Protein AF-A0A9W9A7L2-F1 (afdb_monomer_lite)

Sequence (374 aa):
MHARDCVYNIYLFRSIIMAKLLCEICYQARSLDNFLFSTCGHGFCTSCTTSLDKSRTCPSCRKPRKKADVHKLYFTLPEQDVIDVHSEAQSLIHSMTNIHTESTLSLTDKVTNGLKEAAKKSKMDADTASKLLEVAKNMEDNLRPIFFRLQLERDEKRALQEKVNLWQPRVIQVEALKAEVARSKQELESVIRANQRTIAKNNQLASQLEADRVEIEKLRKDVIDERRLYKERDELVQQLKRDLEYSRKQAVFLNKKLKVLAQSSSSNRISAGNTADDTLIVKPAVLGPSMKWETLVKAMVKQGFTVEHNHSGPSVRFDPPDPTKRSITFQKPHPDTTINPILLKEFNKKFRKYCGRDLFDSVECREVLSGVHL

Organism: NCBI:txid153920

Radius of gyration: 63.94 Å; chains: 1; bounding box: 119×55×176 Å

Secondary structure (DSSP, 8-state):
------------------PEEEPTTT--EEEGGGEEE-TTS-EEEHHHHHHGGGT-B-TTT--B--GGG-B-----PPPTT---HHHHHHHHHHHHHT--TT--HHHHHHHHHHHHHHHHHS---HHHHHHHHHHHHHIIIIIHHHHHHHHHHHHHHHHHHHHHHHHHHHHHHHHHHHHHHHHHHHHHHHHHHHHHHHHHHHHHHHHHHHHHHHHHHHHHHHHHHHHHHHHHHHHHHHHHHHHHHHHHHHHHHHHHHHHHHHHHH-S-------------------PPPPEEHHHHHHHHHHTT-EEE--TTSSEEEEE-SSTTSPPEEEEPPSSS-EEPHHHHHHHHHHHHHHHSS-TT-SHHHHHHHHT---

InterPro domains:
  IPR001841 Zinc finger, RING-type [PS50089] (23-62)
  IPR001841 Zinc finger, RING-type [SM00184] (23-61)
  IPR013083 Zinc finger, RING/FYVE/PHD-type [G3DSA:3.30.40.10] (14-76)

Structure (mmCIF, N/CA/C/O backbone):
data_AF-A0A9W9A7L2-F1
#
_entry.id   AF-A0A9W9A7L2-F1
#
loop_
_atom_site.group_PDB
_atom_site.id
_atom_site.type_symbol
_atom_site.label_atom_id
_atom_site.label_alt_id
_atom_site.label_comp_id
_atom_site.label_asym_id
_atom_site.label_entity_id
_atom_site.label_seq_id
_atom_site.pdbx_PDB_ins_code
_atom_site.Cartn_x
_atom_site.Cartn_y
_atom_site.Cartn_z
_atom_site.occupancy
_atom_site.B_iso_or_equiv
_atom_site.auth_seq_id
_atom_site.auth_comp_id
_atom_site.auth_asym_id
_atom_site.auth_atom_id
_atom_site.pdbx_PDB_model_num
ATOM 1 N N . MET A 1 1 ? -6.421 18.518 40.361 1.00 32.66 1 MET A N 1
ATOM 2 C CA . MET A 1 1 ? -7.621 19.378 40.285 1.00 32.66 1 MET A CA 1
ATOM 3 C C . MET A 1 1 ? -8.731 18.726 41.093 1.00 32.66 1 MET A C 1
ATOM 5 O O . MET A 1 1 ? -9.070 17.591 40.813 1.00 32.66 1 MET A O 1
ATOM 9 N N . HIS A 1 2 ? -9.187 19.462 42.106 1.00 32.22 2 HIS A N 1
ATOM 10 C CA . HIS A 1 2 ? -10.382 19.316 42.950 1.00 32.22 2 HIS A CA 1
ATOM 11 C C . HIS A 1 2 ? -10.713 17.980 43.639 1.00 32.22 2 HIS A C 1
ATOM 13 O O . HIS A 1 2 ? -11.259 17.050 43.059 1.00 32.22 2 HIS A O 1
ATOM 19 N N . ALA A 1 3 ? -10.479 18.017 44.955 1.00 35.84 3 ALA A N 1
ATOM 20 C CA . ALA A 1 3 ? -11.198 17.296 45.992 1.00 35.84 3 ALA A CA 1
ATOM 21 C C . ALA A 1 3 ? -12.724 17.418 45.860 1.00 35.84 3 ALA A C 1
ATOM 23 O O . ALA A 1 3 ? -13.219 18.447 45.392 1.00 35.84 3 ALA A O 1
ATOM 24 N N . ARG A 1 4 ? -13.443 16.422 46.389 1.00 31.34 4 ARG A N 1
ATOM 25 C CA . ARG A 1 4 ? -14.708 16.624 47.107 1.00 31.34 4 ARG A CA 1
ATOM 26 C C . ARG A 1 4 ? -15.058 15.402 47.953 1.00 31.34 4 ARG A C 1
ATOM 28 O O . ARG A 1 4 ? -15.512 14.382 47.446 1.00 31.34 4 ARG A O 1
ATOM 35 N N . ASP A 1 5 ? -14.869 15.585 49.252 1.00 33.28 5 ASP A N 1
ATOM 36 C CA . ASP A 1 5 ? -15.676 14.980 50.300 1.00 33.28 5 ASP A CA 1
ATOM 37 C C . ASP A 1 5 ? -17.163 15.300 50.087 1.00 33.28 5 ASP A C 1
ATOM 39 O O . ASP A 1 5 ? -17.516 16.419 49.704 1.00 33.28 5 ASP A O 1
ATOM 43 N N . CYS A 1 6 ? -18.038 14.348 50.411 1.00 27.44 6 CYS A N 1
ATOM 44 C CA . CYS A 1 6 ? -19.361 14.632 50.969 1.00 27.44 6 CYS A CA 1
ATOM 45 C C . CYS A 1 6 ? -19.879 13.398 51.711 1.00 27.44 6 CYS A C 1
ATOM 47 O O . CYS A 1 6 ? -20.542 12.524 51.159 1.00 27.44 6 CYS A O 1
ATOM 49 N N . VAL A 1 7 ? -19.560 13.370 53.000 1.00 32.38 7 VAL A N 1
ATOM 50 C CA . VAL A 1 7 ? -20.291 12.637 54.028 1.00 32.38 7 VAL A CA 1
ATOM 51 C C . VAL A 1 7 ? -21.612 13.376 54.254 1.00 32.38 7 VAL A C 1
ATOM 53 O O . VAL A 1 7 ? -21.592 14.551 54.610 1.00 32.38 7 VAL A O 1
ATOM 56 N N . TYR A 1 8 ? -22.752 12.703 54.101 1.00 33.00 8 TYR A N 1
ATOM 57 C CA . TYR A 1 8 ? -24.003 13.153 54.714 1.00 33.00 8 TYR A CA 1
ATOM 58 C C . TYR A 1 8 ? -24.441 12.134 55.756 1.00 33.00 8 TYR A C 1
ATOM 60 O O . TYR A 1 8 ? -25.027 11.096 55.462 1.00 33.00 8 TYR A O 1
ATOM 68 N N . ASN A 1 9 ? -24.103 12.472 56.995 1.00 30.69 9 ASN A N 1
ATOM 69 C CA . ASN A 1 9 ? -24.599 11.866 58.213 1.00 30.69 9 ASN A CA 1
ATOM 70 C C . ASN A 1 9 ? -25.914 12.590 58.557 1.00 30.69 9 ASN A C 1
ATOM 72 O O . ASN A 1 9 ? -25.902 13.796 58.807 1.00 30.69 9 ASN A O 1
ATOM 76 N N . ILE A 1 10 ? -27.054 11.899 58.492 1.00 31.80 10 ILE A N 1
ATOM 77 C CA . ILE A 1 10 ? -28.360 12.465 58.853 1.00 31.80 10 ILE A CA 1
ATOM 78 C C . ILE A 1 10 ? -28.676 12.029 60.283 1.00 31.80 10 ILE A C 1
ATOM 80 O O . ILE A 1 10 ? -29.145 10.920 60.523 1.00 31.80 10 ILE A O 1
ATOM 84 N N . TYR A 1 11 ? -28.437 12.936 61.230 1.00 32.72 11 TYR A N 1
ATOM 85 C CA . TYR A 1 11 ? -29.070 12.899 62.543 1.00 32.72 11 TYR A CA 1
ATOM 86 C C . TYR A 1 11 ? -30.513 13.400 62.399 1.00 32.72 11 TYR A C 1
ATOM 88 O O . TYR A 1 11 ? -30.754 14.573 62.114 1.00 32.72 11 TYR A O 1
ATOM 96 N N . LEU A 1 12 ? -31.478 12.500 62.581 1.00 33.38 12 LEU A N 1
ATOM 97 C CA . LEU A 1 12 ? -32.907 12.807 62.633 1.00 33.38 12 LEU A CA 1
ATOM 98 C C . LEU A 1 12 ? -33.281 13.248 64.054 1.00 33.38 12 LEU A C 1
ATOM 100 O O . LEU A 1 12 ? -33.523 12.423 64.931 1.00 33.38 12 LEU A O 1
ATOM 104 N N . PHE A 1 13 ? -33.339 14.563 64.269 1.00 33.66 13 PHE A N 1
ATOM 105 C CA . PHE A 1 13 ? -34.044 15.166 65.399 1.00 33.66 13 PHE A CA 1
ATOM 106 C C . PHE A 1 13 ? -35.457 15.572 64.963 1.00 33.66 13 PHE A C 1
ATOM 108 O O . PHE A 1 13 ? -35.649 16.161 63.900 1.00 33.66 13 PHE A O 1
ATOM 115 N N . ARG A 1 14 ? -36.440 15.245 65.810 1.00 40.22 14 ARG A N 1
ATOM 116 C CA . ARG A 1 14 ? -37.859 15.611 65.702 1.00 40.22 14 ARG A CA 1
ATOM 117 C C . ARG A 1 14 ? -38.033 17.099 65.378 1.00 40.22 14 ARG A C 1
ATOM 119 O O . ARG A 1 14 ? -37.827 17.968 66.219 1.00 40.22 14 ARG A O 1
ATOM 126 N N . SER A 1 15 ? -38.474 17.382 64.166 1.00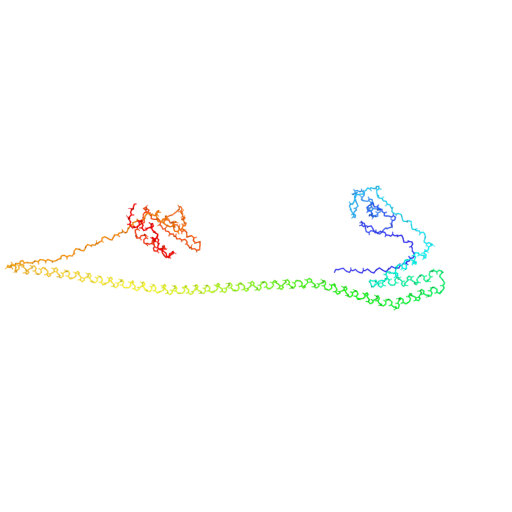 37.09 15 SER A N 1
ATOM 127 C CA . SER A 1 15 ? -39.145 18.615 63.770 1.00 37.09 15 SER A CA 1
ATOM 128 C C . SER A 1 15 ? -39.986 18.249 62.563 1.00 37.09 15 SER A C 1
ATOM 130 O O . SER A 1 15 ? -39.504 17.538 61.684 1.00 37.09 15 SER A O 1
ATOM 132 N N . ILE A 1 16 ? -41.244 18.679 62.558 1.00 44.56 16 ILE A N 1
ATOM 133 C CA . ILE A 1 16 ? -42.169 18.552 61.431 1.00 44.56 16 ILE A CA 1
ATOM 134 C C . ILE A 1 16 ? -41.392 18.925 60.163 1.00 44.56 16 ILE A C 1
ATOM 136 O O . ILE A 1 16 ? -40.958 20.069 60.013 1.00 44.56 16 ILE A O 1
ATOM 140 N N . ILE A 1 17 ? -41.097 17.933 59.316 1.00 50.59 17 ILE A N 1
ATOM 141 C CA . ILE A 1 17 ? -40.238 18.108 58.145 1.00 50.59 17 ILE A CA 1
ATOM 142 C C . ILE A 1 17 ? -41.026 18.963 57.157 1.00 50.59 17 ILE A C 1
ATOM 144 O O . ILE A 1 17 ? -41.787 18.454 56.339 1.00 50.59 17 ILE A O 1
ATOM 148 N N . MET A 1 18 ? -40.857 20.283 57.230 1.00 60.22 18 MET A N 1
ATOM 149 C CA . MET A 1 18 ? -41.251 21.163 56.140 1.00 60.22 18 MET A CA 1
ATOM 150 C C . MET A 1 18 ? -40.338 20.823 54.964 1.00 60.22 18 MET A C 1
ATOM 152 O O . MET A 1 18 ? -39.166 21.209 54.949 1.00 60.22 18 MET A O 1
ATOM 156 N N . ALA A 1 19 ? -40.845 20.025 54.023 1.00 71.00 19 ALA A N 1
ATOM 157 C CA . ALA A 1 19 ? -40.106 19.605 52.843 1.00 71.00 19 ALA A CA 1
ATOM 158 C C . ALA A 1 19 ? -39.508 20.838 52.142 1.00 71.00 19 ALA A C 1
ATOM 160 O O . ALA A 1 19 ? -40.224 21.740 51.699 1.00 71.00 19 ALA A O 1
ATOM 161 N N . LYS A 1 20 ? -38.174 20.896 52.084 1.00 83.56 20 LYS A N 1
ATOM 162 C CA . LYS A 1 20 ? -37.447 21.942 51.363 1.00 83.56 20 LYS A CA 1
ATOM 163 C C . LYS A 1 20 ? -37.198 21.457 49.943 1.00 83.56 20 LYS A C 1
ATOM 165 O O . LYS A 1 20 ? -36.565 20.424 49.749 1.00 83.56 20 LYS A O 1
ATOM 170 N N . LEU A 1 21 ? -37.672 22.217 48.965 1.00 87.75 21 LEU A N 1
ATOM 171 C CA . LEU A 1 21 ? -37.435 21.961 47.548 1.00 87.75 21 LEU A CA 1
ATOM 172 C C . LEU A 1 21 ? -36.322 22.872 47.028 1.00 87.75 21 LEU A C 1
ATOM 174 O O . LEU A 1 21 ? -36.216 24.035 47.427 1.00 87.75 21 LEU A O 1
ATOM 178 N N . LEU A 1 22 ? -35.494 22.344 46.127 1.00 93.31 22 LEU A N 1
ATOM 179 C CA . LEU A 1 22 ? -34.441 23.096 45.448 1.00 93.31 22 LEU A CA 1
ATOM 180 C C . LEU A 1 22 ? -34.995 23.705 44.156 1.00 93.31 22 LEU A C 1
ATOM 182 O O . LEU A 1 22 ? -35.569 23.002 43.331 1.00 93.31 22 LEU A O 1
ATOM 186 N N . CYS A 1 23 ? -34.839 25.016 43.972 1.00 94.19 23 CYS A N 1
ATOM 187 C CA . CYS A 1 23 ? -35.281 25.676 42.743 1.00 94.19 23 CYS A CA 1
ATOM 188 C C . CYS A 1 23 ? -34.200 25.535 41.668 1.00 94.19 23 CYS A C 1
ATOM 190 O O . CYS A 1 23 ? -33.095 26.021 41.873 1.00 94.19 23 CYS A O 1
ATOM 192 N N . GLU A 1 24 ? -34.507 24.957 40.507 1.00 91.00 24 GLU A N 1
ATOM 193 C CA . GLU A 1 24 ? -33.518 24.743 39.429 1.00 91.00 24 GLU A CA 1
ATOM 194 C C . GLU A 1 24 ? -33.003 26.036 38.772 1.00 91.00 24 GLU A C 1
ATOM 196 O O . GLU A 1 24 ? -32.011 26.011 38.055 1.00 91.00 24 GLU A O 1
ATOM 201 N N . ILE A 1 25 ? -33.667 27.174 39.001 1.00 93.12 25 ILE A N 1
ATOM 202 C CA . ILE A 1 25 ? -33.285 28.458 38.393 1.00 93.12 25 ILE A CA 1
ATOM 203 C C . ILE A 1 25 ? -32.271 29.198 39.263 1.00 93.12 25 ILE A C 1
ATOM 205 O O . ILE A 1 25 ? -31.276 29.709 38.761 1.00 93.12 25 ILE A O 1
ATOM 209 N N . CYS A 1 26 ? -32.539 29.298 40.568 1.00 95.31 26 CYS A N 1
ATOM 210 C CA . CYS A 1 26 ? -31.679 30.034 41.499 1.00 95.31 26 CYS A CA 1
ATOM 211 C C . CYS A 1 26 ? -30.854 29.134 42.421 1.00 95.31 26 CYS A C 1
ATOM 213 O O . CYS A 1 26 ? -30.060 29.650 43.203 1.00 95.31 26 CYS A O 1
ATOM 215 N N . TYR A 1 27 ? -31.059 27.816 42.366 1.00 93.25 27 TYR A N 1
ATOM 216 C CA . TYR A 1 27 ? -30.393 26.806 43.193 1.00 93.25 27 TYR A CA 1
ATOM 217 C C . TYR A 1 27 ? -30.531 27.036 44.706 1.00 93.25 27 TYR A C 1
ATOM 219 O O . TYR A 1 27 ? -29.697 26.600 45.495 1.00 93.25 27 TYR A O 1
ATOM 227 N N . GLN A 1 28 ? -31.603 27.707 45.139 1.00 94.38 28 GLN A N 1
ATOM 228 C CA . GLN A 1 28 ? -31.893 27.936 46.556 1.00 94.38 28 GLN A CA 1
ATOM 229 C C . GLN A 1 28 ? -32.940 26.947 47.070 1.00 94.38 28 GLN A C 1
ATOM 231 O O . GLN A 1 28 ? -33.971 26.734 46.426 1.00 94.38 28 GLN A O 1
ATOM 236 N N . ALA A 1 29 ? -32.696 26.389 48.257 1.00 90.75 29 ALA A N 1
ATOM 237 C CA . ALA A 1 29 ? -33.658 25.560 48.974 1.00 90.75 29 ALA A CA 1
ATOM 238 C C . ALA A 1 29 ? -34.726 26.444 49.642 1.00 90.75 29 ALA A C 1
ATOM 240 O O . ALA A 1 29 ? -34.399 27.309 50.458 1.00 90.75 29 ALA A O 1
ATOM 241 N N . ARG A 1 30 ? -36.006 26.245 49.310 1.00 90.56 30 ARG A N 1
ATOM 242 C CA . ARG A 1 30 ? -37.141 26.987 49.893 1.00 90.56 30 ARG A CA 1
ATOM 243 C C . ARG A 1 30 ? -38.214 26.013 50.390 1.00 90.56 30 ARG A C 1
ATOM 245 O O . ARG A 1 30 ? -38.265 24.876 49.932 1.00 90.56 30 ARG A O 1
ATOM 252 N N . SER A 1 31 ? -39.063 26.457 51.325 1.00 89.31 31 SER A N 1
ATOM 253 C CA . SER A 1 31 ? -40.268 25.698 51.712 1.00 89.31 31 SER A CA 1
ATOM 254 C C . SER A 1 31 ? -41.131 25.424 50.480 1.00 89.31 31 SER A C 1
ATOM 256 O O . SER A 1 31 ? -41.222 26.289 49.602 1.00 89.31 31 SER A O 1
ATOM 258 N N . LEU A 1 32 ? -41.785 24.264 50.446 1.00 87.25 32 LEU A N 1
ATOM 259 C CA . LEU A 1 32 ? -42.792 23.912 49.448 1.00 87.25 32 LEU A CA 1
ATOM 260 C C . LEU A 1 32 ? -43.836 25.027 49.234 1.00 87.25 32 LEU A C 1
ATOM 262 O O . LEU A 1 32 ? -44.208 25.294 48.096 1.00 87.25 32 LEU A O 1
ATOM 266 N N . ASP A 1 33 ? -44.235 25.750 50.287 1.00 89.06 33 ASP A N 1
ATOM 267 C CA . ASP A 1 33 ? -45.225 26.844 50.199 1.00 89.06 33 ASP A CA 1
ATOM 268 C C . ASP A 1 33 ? -44.783 28.009 49.300 1.00 89.06 33 ASP A C 1
ATOM 270 O O . ASP A 1 33 ? -45.603 28.806 48.822 1.00 89.06 33 ASP A O 1
ATOM 274 N N . ASN A 1 34 ? -43.467 28.110 49.090 1.00 92.88 34 ASN A N 1
ATOM 275 C CA . ASN A 1 34 ? -42.815 29.098 48.244 1.00 92.88 34 ASN A CA 1
ATOM 276 C C . ASN A 1 34 ? -42.534 28.570 46.834 1.00 92.88 34 ASN A C 1
ATOM 278 O O . ASN A 1 34 ? -41.807 29.232 46.093 1.00 92.88 34 ASN A O 1
ATOM 282 N N . PHE A 1 35 ? -43.076 27.413 46.454 1.00 94.19 35 PHE A N 1
ATOM 283 C CA . PHE A 1 35 ? -43.015 26.886 45.096 1.00 94.19 35 PHE A CA 1
ATOM 284 C C . PHE A 1 35 ? -44.350 27.025 44.375 1.00 94.19 35 PHE A C 1
ATOM 286 O O . PHE A 1 35 ? -45.430 26.971 44.960 1.00 94.19 35 PHE A O 1
ATOM 293 N N . LEU A 1 36 ? -44.243 27.214 43.067 1.00 94.31 36 LEU A N 1
ATOM 294 C CA . LEU A 1 36 ? -45.355 27.266 42.140 1.00 94.31 36 LEU A CA 1
ATOM 295 C C . LEU A 1 36 ? -45.086 26.283 41.008 1.00 94.31 36 LEU A C 1
ATOM 297 O O . LEU A 1 36 ? -44.000 26.291 40.424 1.00 94.31 36 LEU A O 1
ATOM 301 N N . PHE A 1 37 ? -46.077 25.456 40.699 1.00 94.44 37 PHE A N 1
ATOM 302 C CA . PHE A 1 37 ? -45.987 24.391 39.710 1.00 94.44 37 PHE A CA 1
ATOM 303 C C . PHE A 1 37 ? -46.787 24.758 38.469 1.00 94.44 37 PHE A C 1
ATOM 305 O O . PHE A 1 37 ? -47.881 25.315 38.543 1.00 94.44 37 PHE A O 1
ATOM 312 N N . SER A 1 38 ? -46.207 24.471 37.308 1.00 92.69 38 SER A N 1
ATOM 313 C CA . SER A 1 38 ? -46.897 24.591 36.024 1.00 92.69 38 SER A CA 1
ATOM 314 C C . SER A 1 38 ? -47.648 23.294 35.710 1.00 92.69 38 SER A C 1
ATOM 316 O O . SER A 1 38 ? -47.303 22.232 36.222 1.00 92.69 38 SER A O 1
ATOM 318 N N . THR A 1 39 ? -48.601 23.334 34.780 1.00 92.00 39 THR A N 1
ATOM 319 C CA . THR A 1 39 ? -49.313 22.138 34.273 1.00 92.00 39 THR A CA 1
ATOM 320 C C . THR A 1 39 ? -48.400 21.068 33.665 1.00 92.00 39 THR A C 1
ATOM 322 O O . THR A 1 39 ? -48.791 19.911 33.554 1.00 92.00 39 THR A O 1
ATOM 325 N N . CYS A 1 40 ? -47.164 21.415 33.296 1.00 93.50 40 CYS A N 1
ATOM 326 C CA . CYS A 1 40 ? -46.153 20.450 32.866 1.00 93.50 40 CYS A CA 1
ATOM 327 C C . CYS A 1 40 ? -45.474 19.684 34.017 1.00 93.50 40 CYS A C 1
ATOM 329 O O . CYS A 1 40 ? -44.556 18.915 33.742 1.00 93.50 40 CYS A O 1
ATOM 331 N N . GLY A 1 41 ? -45.860 19.926 35.273 1.00 91.88 41 GLY A N 1
ATOM 332 C CA . GLY A 1 41 ? -45.320 19.269 36.467 1.00 91.88 41 GLY A CA 1
ATOM 333 C C . GLY A 1 41 ? -44.044 19.897 37.040 1.00 91.88 41 GLY A C 1
ATOM 334 O O . GLY A 1 41 ? -43.662 19.575 38.15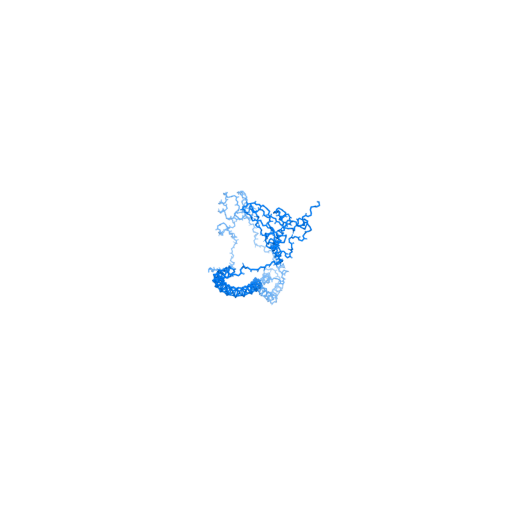9 1.00 91.88 41 GLY A O 1
ATOM 335 N N . HIS A 1 42 ? -43.396 20.824 36.327 1.00 94.69 42 HIS A N 1
ATOM 336 C CA . HIS A 1 42 ? -42.195 21.502 36.829 1.00 94.69 42 HIS A CA 1
ATOM 337 C C . HIS A 1 42 ? -42.562 22.669 37.748 1.00 94.69 42 HIS A C 1
ATOM 339 O O . HIS A 1 42 ? -43.438 23.479 37.415 1.00 94.69 42 HIS A O 1
ATOM 345 N N . GLY A 1 43 ? -41.862 22.768 38.880 1.00 94.25 43 GLY A N 1
ATOM 346 C CA . GLY A 1 43 ? -42.061 23.810 39.880 1.00 94.25 43 GLY A CA 1
ATOM 347 C C . GLY A 1 43 ? -40.810 24.635 40.142 1.00 94.25 43 GLY A C 1
ATOM 348 O O . GLY A 1 43 ? -39.699 24.114 40.178 1.00 94.25 43 GLY A O 1
ATOM 349 N N . PHE A 1 44 ? -41.002 25.931 40.368 1.00 95.44 44 PHE A N 1
ATOM 350 C CA . PHE A 1 44 ? -39.929 26.861 40.712 1.00 95.44 44 PHE A CA 1
ATOM 351 C C . PHE A 1 44 ? -40.351 27.722 41.896 1.00 95.44 44 PHE A C 1
ATOM 353 O O . PHE A 1 44 ? -41.541 27.845 42.194 1.00 95.44 44 PHE A O 1
ATOM 360 N N . CYS A 1 45 ? -39.391 28.354 42.571 1.00 96.31 45 CYS A N 1
ATOM 361 C CA . CYS A 1 45 ? -39.746 29.264 43.652 1.00 96.31 45 CYS A CA 1
ATOM 362 C C . CYS A 1 45 ? -40.580 30.449 43.126 1.00 96.31 45 CYS A C 1
ATOM 364 O O . CYS A 1 45 ? -40.497 30.823 41.951 1.00 96.31 45 CYS A O 1
ATOM 366 N N . THR A 1 46 ? -41.396 31.049 43.989 1.00 95.50 46 THR A N 1
ATOM 367 C CA . THR A 1 46 ? -42.317 32.149 43.652 1.00 95.50 46 THR A CA 1
ATOM 368 C C . THR A 1 46 ? -41.618 33.321 42.965 1.00 95.50 46 THR A C 1
ATOM 370 O O . THR A 1 46 ? -42.120 33.831 41.960 1.00 95.50 46 THR A O 1
ATOM 373 N N . SER A 1 47 ? -40.431 33.712 43.440 1.00 95.69 47 SER A N 1
ATOM 374 C CA . SER A 1 47 ? -39.638 34.791 42.839 1.00 95.69 47 SER A CA 1
ATOM 375 C C . SER A 1 47 ? -39.201 34.466 41.408 1.00 95.69 47 SER A C 1
ATOM 377 O O . SER A 1 47 ? -39.477 35.241 40.494 1.00 95.69 47 SER A O 1
ATOM 379 N N . CYS A 1 48 ? -38.596 33.297 41.175 1.00 95.38 48 CYS A N 1
ATOM 380 C CA . CYS A 1 48 ? -38.183 32.877 39.835 1.00 95.38 48 CYS A CA 1
ATOM 381 C C . CYS A 1 48 ? -39.380 32.657 38.903 1.00 95.38 48 CYS A C 1
ATOM 383 O O . CYS A 1 48 ? -39.321 33.026 37.733 1.00 95.38 48 CYS A O 1
ATOM 385 N N . THR A 1 49 ? -40.486 32.113 39.414 1.00 93.50 49 THR A N 1
ATOM 386 C CA . THR A 1 49 ? -41.710 31.911 38.627 1.00 93.50 49 THR A CA 1
ATOM 387 C C . THR A 1 49 ? -42.267 33.237 38.113 1.00 93.50 49 THR A C 1
ATOM 389 O O . THR A 1 49 ? -42.637 33.319 36.941 1.00 93.50 49 THR A O 1
ATOM 392 N N . THR A 1 50 ? -42.244 34.280 38.947 1.00 92.06 50 THR A N 1
ATOM 393 C CA . THR A 1 50 ? -42.717 35.630 38.599 1.00 92.06 50 THR A CA 1
ATOM 394 C C . THR A 1 50 ? -41.829 36.279 37.533 1.00 92.06 50 THR A C 1
ATOM 396 O O . THR A 1 50 ? -42.334 36.840 36.562 1.00 92.06 50 THR A O 1
ATOM 399 N N . SER A 1 51 ? -40.502 36.134 37.638 1.00 91.50 51 SER A N 1
ATOM 400 C CA . SER A 1 51 ? -39.552 36.638 36.629 1.00 91.50 51 SER A CA 1
ATOM 401 C C . SER A 1 51 ? -39.749 36.020 35.237 1.00 91.50 51 SER A C 1
ATOM 403 O O . SER A 1 51 ? -39.403 36.634 34.228 1.00 91.50 51 SER A O 1
ATOM 405 N N . LEU A 1 52 ? -40.339 34.824 35.166 1.00 90.44 52 LEU A N 1
ATOM 406 C CA . LEU A 1 52 ? -40.616 34.101 33.921 1.00 90.44 52 LEU A CA 1
ATOM 407 C C . LEU A 1 52 ? -41.946 34.476 33.251 1.00 90.44 52 LEU A C 1
ATOM 409 O O . LEU A 1 52 ? -42.241 33.969 32.169 1.00 90.44 52 LEU A O 1
ATOM 413 N N . ASP A 1 53 ? -42.750 35.370 33.835 1.00 85.75 53 ASP A N 1
ATOM 414 C CA . ASP A 1 53 ? -44.022 35.789 33.222 1.00 85.75 53 ASP A CA 1
ATOM 415 C C . ASP A 1 53 ? -43.826 36.433 31.835 1.00 85.75 53 ASP A C 1
ATOM 417 O O . ASP A 1 53 ? -44.733 36.403 30.999 1.00 85.75 53 ASP A O 1
ATOM 421 N N . LYS A 1 54 ? -42.619 36.947 31.554 1.00 85.38 54 LYS A N 1
ATOM 422 C CA . LYS A 1 54 ? -42.240 37.508 30.250 1.00 85.38 54 LYS A CA 1
ATOM 423 C C . LYS A 1 54 ? -41.981 36.444 29.179 1.00 85.38 54 LYS A C 1
ATOM 425 O O . LYS A 1 54 ? -42.362 36.651 28.033 1.00 85.38 54 LYS A O 1
ATOM 430 N N . SER A 1 55 ? -41.346 35.319 29.522 1.00 88.56 55 SER A N 1
ATOM 431 C CA . SER A 1 55 ? -40.939 34.300 28.539 1.00 88.56 55 SER A CA 1
ATOM 432 C C . SER A 1 55 ? -42.058 33.323 28.171 1.00 88.56 55 SER A C 1
ATOM 434 O O . SER A 1 55 ? -41.947 32.636 27.156 1.00 88.56 55 SER A O 1
ATOM 436 N N . ARG A 1 56 ? -43.118 33.234 28.995 1.00 88.38 56 ARG A N 1
ATOM 437 C CA . ARG A 1 56 ? -44.302 32.363 28.807 1.00 88.38 56 ARG A CA 1
ATOM 438 C C . ARG A 1 56 ? -43.968 30.906 28.450 1.00 88.38 56 ARG A C 1
ATOM 440 O O . ARG A 1 56 ? -44.764 30.214 27.819 1.00 88.38 56 ARG A O 1
ATOM 447 N N . THR A 1 57 ? -42.800 30.423 28.863 1.00 93.81 57 THR A N 1
ATOM 448 C CA . THR A 1 57 ? -42.304 29.067 28.602 1.00 93.81 57 THR A CA 1
ATOM 449 C C . THR A 1 57 ? -41.641 28.513 29.858 1.00 93.81 57 THR A C 1
ATOM 451 O O . THR A 1 57 ? -41.015 29.243 30.628 1.00 93.81 57 THR A O 1
ATOM 454 N N . CYS A 1 58 ? -41.816 27.214 30.105 1.00 93.19 58 CYS A N 1
ATOM 455 C CA . CYS A 1 58 ? -41.171 26.521 31.219 1.00 93.19 58 CYS A CA 1
ATOM 456 C C . CYS A 1 58 ? -39.657 26.371 30.957 1.00 93.19 58 CYS A C 1
ATOM 458 O O . CYS A 1 58 ? -39.300 25.813 29.924 1.00 93.19 58 CYS A O 1
ATOM 460 N N . PRO A 1 59 ? -38.754 26.780 31.864 1.00 92.50 59 PRO A N 1
ATOM 461 C CA . PRO A 1 59 ? -37.311 26.627 31.652 1.00 92.50 59 PRO A CA 1
ATOM 462 C C . PRO A 1 59 ? -36.839 25.178 31.500 1.00 92.50 59 PRO A C 1
ATOM 464 O O . PRO A 1 59 ? -35.978 24.916 30.666 1.00 92.50 59 PRO A O 1
ATOM 467 N N . SER A 1 60 ? -37.424 24.238 32.250 1.00 92.81 60 SER A N 1
ATOM 468 C CA . SER A 1 60 ? -36.966 22.842 32.256 1.00 92.81 60 SER A CA 1
ATOM 469 C C . SER A 1 60 ? -37.425 22.062 31.015 1.00 92.81 60 SER A C 1
ATOM 471 O O . SER A 1 60 ? -36.658 21.285 30.460 1.00 92.81 60 SER A O 1
ATOM 473 N N . CYS A 1 61 ? -38.651 22.290 30.520 1.00 94.81 61 CYS A N 1
ATOM 474 C CA . CYS A 1 61 ? -39.213 21.512 29.397 1.00 94.81 61 CYS A CA 1
ATOM 475 C C . CYS A 1 61 ? -39.673 22.332 28.182 1.00 94.81 61 CYS A C 1
ATOM 477 O O . CYS A 1 61 ? -40.191 21.766 27.223 1.00 94.81 61 CYS A O 1
ATOM 479 N N . ARG A 1 62 ? -39.536 23.663 28.219 1.00 94.25 62 ARG A N 1
ATOM 480 C CA . ARG A 1 62 ? -39.899 24.624 27.155 1.00 94.25 62 ARG A CA 1
ATOM 481 C C . ARG A 1 62 ? -41.369 24.644 26.721 1.00 94.25 62 ARG A C 1
ATOM 483 O O . ARG A 1 62 ? -41.719 25.407 25.824 1.00 94.25 62 ARG A O 1
ATOM 490 N N . LYS A 1 63 ? -42.254 23.880 27.370 1.00 94.75 63 LYS A N 1
ATOM 491 C CA . LYS A 1 63 ? -43.700 23.930 27.101 1.00 94.75 63 LYS A CA 1
ATOM 492 C C . LYS A 1 63 ? -44.262 25.340 27.372 1.00 94.75 63 LYS A C 1
ATOM 494 O O . LYS A 1 63 ? -43.835 25.967 28.351 1.00 94.75 63 LYS A O 1
ATOM 499 N N . PRO A 1 64 ? -45.205 25.838 26.545 1.00 92.38 64 PRO A N 1
ATOM 500 C CA . PRO A 1 64 ? -45.880 27.110 26.784 1.00 92.38 64 PRO A CA 1
ATOM 501 C C . PRO A 1 64 ? -46.573 27.128 28.148 1.00 92.38 64 PRO A C 1
ATOM 503 O O . PRO A 1 64 ? -47.169 26.135 28.560 1.00 92.38 64 PRO A O 1
ATOM 506 N N . ARG A 1 65 ? -46.505 28.265 28.840 1.00 90.44 65 ARG A N 1
ATOM 507 C CA . ARG A 1 65 ? -47.078 28.480 30.173 1.00 90.44 65 ARG A CA 1
ATOM 508 C C . ARG A 1 65 ? -47.950 29.729 30.157 1.00 90.44 65 ARG A C 1
ATOM 510 O O . ARG A 1 65 ? -47.468 30.804 29.793 1.00 90.44 65 ARG A O 1
ATOM 517 N N . LYS A 1 66 ? -49.202 29.627 30.609 1.00 90.69 66 LYS A N 1
ATOM 518 C CA . LYS A 1 66 ? -50.033 30.801 30.917 1.00 90.69 66 LYS A CA 1
ATOM 519 C C . LYS A 1 66 ? -49.963 31.092 32.411 1.00 90.69 66 LYS A C 1
ATOM 521 O O . LYS A 1 66 ? -49.797 30.187 33.221 1.00 90.69 66 LYS A O 1
ATOM 526 N N . LYS A 1 67 ? -50.110 32.362 32.790 1.00 87.56 67 LYS A N 1
ATOM 527 C CA . LYS A 1 67 ? -50.089 32.779 34.202 1.00 87.56 67 LYS A CA 1
ATOM 528 C C . LYS A 1 67 ? -51.193 32.107 35.031 1.00 87.56 67 LYS A C 1
ATOM 530 O O . LYS A 1 67 ? -50.967 31.797 36.191 1.00 87.56 67 LYS A O 1
ATOM 535 N N . ALA A 1 68 ? -52.346 31.846 34.414 1.00 88.56 68 ALA A N 1
ATOM 536 C CA . ALA A 1 68 ? -53.472 31.153 35.038 1.00 88.56 68 ALA A CA 1
ATOM 537 C C . ALA A 1 68 ? -53.207 29.659 35.320 1.00 88.56 68 ALA A C 1
ATOM 539 O O . ALA A 1 68 ? -53.884 29.078 36.157 1.00 88.56 68 ALA A O 1
ATOM 540 N N . ASP A 1 69 ? -52.210 29.052 34.667 1.00 88.88 69 ASP A N 1
ATOM 541 C CA . ASP A 1 69 ? -51.931 27.609 34.751 1.00 88.88 69 ASP A CA 1
ATOM 542 C C . ASP A 1 69 ? -50.933 27.262 35.875 1.00 88.88 69 ASP A C 1
ATOM 544 O O . ASP A 1 69 ? -50.480 26.120 36.007 1.00 88.88 69 ASP A O 1
ATOM 548 N N . VAL A 1 70 ? -50.536 28.264 36.659 1.00 92.50 70 VAL A N 1
ATOM 549 C CA . VAL A 1 70 ? -49.551 28.143 37.730 1.00 92.50 70 VAL A CA 1
ATOM 550 C C . VAL A 1 70 ? -50.277 28.009 39.067 1.00 92.50 70 VAL A C 1
ATOM 552 O O . VAL A 1 70 ? -51.060 28.881 39.433 1.00 92.50 70 VAL A O 1
ATOM 555 N N . HIS A 1 71 ? -50.004 26.939 39.812 1.00 92.44 71 HIS A N 1
ATOM 556 C CA . HIS A 1 71 ? -50.723 26.606 41.044 1.00 92.44 71 HIS A CA 1
ATOM 557 C C . HIS A 1 71 ? -49.785 26.131 42.161 1.00 92.44 71 HIS A C 1
ATOM 559 O O . HIS A 1 71 ? -48.638 25.745 41.923 1.00 92.44 71 HIS A O 1
ATOM 565 N N . LYS A 1 72 ? -50.273 26.188 43.404 1.00 92.94 72 LYS A N 1
ATOM 566 C CA . LYS A 1 72 ? -49.602 25.608 44.574 1.00 92.94 72 LYS A CA 1
ATOM 567 C C . LYS A 1 72 ? -50.088 24.178 44.786 1.00 92.94 72 LYS A C 1
ATOM 569 O O . LYS A 1 72 ? -51.261 23.890 44.564 1.00 92.94 72 LYS A O 1
ATOM 574 N N . LEU A 1 73 ? -49.190 23.306 45.235 1.00 87.44 73 LEU A N 1
ATOM 575 C CA . LEU A 1 73 ? -49.548 21.973 45.708 1.00 87.44 73 LEU A CA 1
ATOM 576 C C . LEU A 1 73 ? -49.702 22.023 47.225 1.00 87.44 73 LEU A C 1
ATOM 578 O O . LEU A 1 73 ? -48.784 22.446 47.925 1.00 87.44 73 LEU A O 1
ATOM 582 N N . TYR A 1 74 ? -50.861 21.592 47.710 1.00 82.12 74 TYR A N 1
ATOM 583 C CA . TYR A 1 74 ? -51.139 21.426 49.130 1.00 82.12 74 TYR A CA 1
ATOM 584 C C . TYR A 1 74 ? -51.192 19.930 49.420 1.00 82.12 74 TYR A C 1
ATOM 586 O O . TYR A 1 74 ? -51.994 19.216 48.821 1.00 82.12 74 TYR A O 1
ATOM 594 N N . PHE A 1 75 ? -50.325 19.453 50.310 1.00 76.56 75 PHE A N 1
ATOM 595 C CA . PHE A 1 75 ? -50.388 18.079 50.796 1.00 76.56 75 PHE A CA 1
ATOM 596 C C . PHE A 1 75 ? -51.130 18.073 52.124 1.00 76.56 75 PHE A C 1
ATOM 598 O O . PHE A 1 75 ? -50.666 18.657 53.102 1.00 76.56 75 PHE A O 1
ATOM 605 N N . THR A 1 76 ? -52.271 17.396 52.163 1.00 67.88 76 THR A N 1
ATOM 606 C CA . THR A 1 76 ? -52.908 17.024 53.423 1.00 67.88 76 THR A CA 1
ATOM 607 C C . THR A 1 76 ? -52.203 15.770 53.918 1.00 67.88 76 THR A C 1
ATOM 609 O O . THR A 1 76 ? -52.455 14.672 53.427 1.00 67.88 76 THR A O 1
ATOM 612 N N . LEU A 1 77 ? -51.249 15.941 54.831 1.00 57.06 77 LEU A N 1
ATOM 613 C CA . LEU A 1 77 ? -50.659 14.811 55.538 1.00 57.06 77 LEU A CA 1
ATOM 614 C C . LEU A 1 77 ? -51.685 14.342 56.580 1.00 57.06 77 LEU A C 1
ATOM 616 O O . LEU A 1 77 ? -52.138 15.179 57.363 1.00 57.06 77 LEU A O 1
ATOM 620 N N . PRO A 1 78 ? -52.096 13.061 56.586 1.00 54.47 78 PRO A N 1
ATOM 621 C CA . PRO A 1 78 ? -52.961 12.551 57.640 1.00 54.47 78 PRO A CA 1
ATOM 622 C C . PRO A 1 78 ? -52.260 12.711 58.995 1.00 54.47 78 PRO A C 1
ATOM 624 O O . PRO A 1 78 ? -51.063 12.438 59.117 1.00 54.47 78 PRO A O 1
ATOM 627 N N . GLU A 1 79 ? -53.002 13.195 59.993 1.00 52.06 79 GLU A N 1
ATOM 628 C CA . GLU A 1 79 ? -52.518 13.346 61.365 1.00 52.06 79 GLU A CA 1
ATOM 629 C C . GLU A 1 79 ? -52.010 11.997 61.895 1.00 52.06 79 GLU A C 1
ATOM 631 O O . GLU A 1 79 ? -52.622 10.944 61.720 1.00 52.06 79 GLU A O 1
ATOM 636 N N . GLN A 1 80 ? -50.823 12.035 62.486 1.00 51.66 80 GLN A N 1
ATOM 637 C CA . GLN A 1 80 ? -49.897 10.912 62.602 1.00 51.66 80 GLN A CA 1
ATOM 638 C C . GLN A 1 80 ? -50.131 10.041 63.849 1.00 51.66 80 GLN A C 1
ATOM 640 O O . GLN A 1 80 ? -49.187 9.437 64.354 1.00 51.66 80 GLN A O 1
ATOM 645 N N . ASP A 1 81 ? -51.367 9.963 64.347 1.00 50.22 81 ASP A N 1
ATOM 646 C CA . ASP A 1 81 ? -51.642 9.400 65.679 1.00 50.22 81 ASP A CA 1
ATOM 647 C C . ASP A 1 81 ? -52.293 8.010 65.680 1.00 50.22 81 ASP A C 1
ATOM 649 O O . ASP A 1 81 ? -52.510 7.425 66.741 1.00 50.22 81 ASP A O 1
ATOM 653 N N . VAL A 1 82 ? -52.514 7.402 64.511 1.00 53.91 82 VAL A N 1
ATOM 654 C CA . VAL A 1 82 ? -52.890 5.983 64.422 1.00 53.91 82 VAL A CA 1
ATOM 655 C C . VAL A 1 82 ? -51.937 5.284 63.461 1.00 53.91 82 VAL A C 1
ATOM 657 O O . VAL A 1 82 ? -52.157 5.248 62.254 1.00 53.91 82 VAL A O 1
ATOM 660 N N . ILE A 1 83 ? -50.835 4.753 63.998 1.00 56.44 83 ILE A N 1
ATOM 661 C CA . ILE A 1 83 ? -49.983 3.810 63.267 1.00 56.44 83 ILE A CA 1
ATOM 662 C C . ILE A 1 83 ? -50.865 2.604 62.937 1.00 56.44 83 ILE A C 1
ATOM 664 O O . ILE A 1 83 ? -51.227 1.831 63.825 1.00 56.44 83 ILE A O 1
ATOM 668 N N . ASP A 1 84 ? -51.243 2.469 61.667 1.00 66.69 84 ASP A N 1
ATOM 669 C CA . ASP A 1 84 ? -51.933 1.287 61.170 1.00 66.69 84 ASP A CA 1
ATOM 670 C C . ASP A 1 84 ? -50.947 0.114 61.166 1.00 66.69 84 ASP A C 1
ATOM 672 O O . ASP A 1 84 ? -50.200 -0.107 60.207 1.00 66.69 84 ASP A O 1
ATOM 676 N N . VAL A 1 85 ? -50.943 -0.618 62.283 1.00 67.31 85 VAL A N 1
ATOM 677 C CA . VAL A 1 85 ? -50.153 -1.834 62.526 1.00 67.31 85 VAL A CA 1
ATOM 678 C C . VAL A 1 85 ? -50.326 -2.841 61.383 1.00 67.31 85 VAL A C 1
ATOM 680 O O . VAL A 1 85 ? -49.397 -3.585 61.072 1.00 67.31 85 VAL A O 1
ATOM 683 N N . HIS A 1 86 ? -51.483 -2.843 60.710 1.00 72.88 86 HIS A N 1
ATOM 684 C CA . HIS A 1 86 ? -51.742 -3.724 59.578 1.00 72.88 86 HIS A CA 1
ATOM 685 C C . HIS A 1 86 ? -50.929 -3.325 58.337 1.00 72.88 86 HIS A C 1
ATOM 687 O O . HIS A 1 86 ? -50.389 -4.193 57.650 1.00 72.88 86 HIS A O 1
ATOM 693 N N . SER A 1 87 ? -50.777 -2.026 58.067 1.00 73.81 87 SER A N 1
ATOM 694 C CA . SER A 1 87 ? -49.955 -1.535 56.953 1.00 73.81 87 SER A CA 1
ATOM 695 C C . SER A 1 87 ? -48.455 -1.791 57.169 1.00 73.81 87 SER A C 1
ATOM 697 O O . SER A 1 87 ? -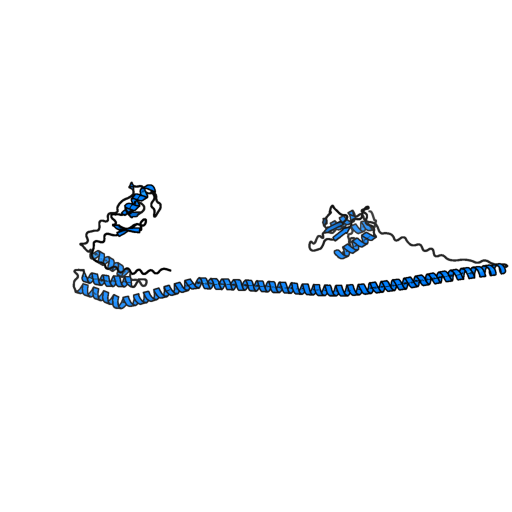47.764 -2.218 56.240 1.00 73.81 87 SER A O 1
ATOM 699 N N . GLU A 1 88 ? -47.948 -1.613 58.398 1.00 74.31 88 GLU A N 1
ATOM 700 C CA . GLU A 1 88 ? -46.552 -1.926 58.741 1.00 74.31 88 GLU A CA 1
ATOM 701 C C . GLU A 1 88 ? -46.289 -3.434 58.622 1.00 74.31 88 GLU A C 1
ATOM 703 O O . GLU A 1 88 ? -45.280 -3.839 58.038 1.00 74.31 88 GLU A O 1
ATOM 708 N N . ALA A 1 89 ? -47.223 -4.270 59.089 1.00 79.06 89 ALA A N 1
ATOM 709 C CA . ALA A 1 89 ? -47.133 -5.720 58.953 1.00 79.06 89 ALA A CA 1
ATOM 710 C C . ALA A 1 89 ? -47.146 -6.163 57.481 1.00 79.06 89 ALA A C 1
ATOM 712 O O . ALA A 1 89 ? -46.305 -6.963 57.078 1.00 79.06 89 ALA A O 1
ATOM 713 N N . GLN A 1 90 ? -48.034 -5.613 56.647 1.00 83.06 90 GLN A N 1
ATOM 714 C CA . GLN A 1 90 ? -48.068 -5.927 55.213 1.00 83.06 90 GLN A CA 1
ATOM 715 C C . GLN A 1 90 ? -46.786 -5.504 54.487 1.00 83.06 90 GLN A C 1
ATOM 717 O O . GLN A 1 90 ? -46.271 -6.260 53.664 1.00 83.06 90 GLN A O 1
ATOM 722 N N . SER A 1 91 ? -46.239 -4.331 54.813 1.00 82.81 91 SER A N 1
ATOM 723 C CA . SER A 1 91 ? -44.965 -3.851 54.264 1.00 82.81 91 SER A CA 1
ATOM 724 C C . SER A 1 91 ? -43.794 -4.771 54.636 1.00 82.81 91 SER A C 1
ATOM 726 O O . SER A 1 91 ? -42.943 -5.093 53.796 1.00 82.81 91 SER A O 1
ATOM 728 N N . LEU A 1 92 ? -43.771 -5.261 55.880 1.00 86.00 92 LEU A N 1
ATOM 729 C CA . LEU A 1 92 ? -42.758 -6.198 56.356 1.00 86.00 92 LEU A CA 1
ATOM 730 C C . LEU A 1 92 ? -42.884 -7.570 55.685 1.00 86.00 92 LEU A C 1
ATOM 732 O O . LEU A 1 92 ? -41.886 -8.090 55.190 1.00 86.00 92 LEU A O 1
ATOM 736 N N . ILE A 1 93 ? -44.102 -8.117 55.598 1.00 86.19 93 ILE A N 1
ATOM 737 C CA . ILE A 1 93 ? -44.383 -9.377 54.892 1.00 86.19 93 ILE A CA 1
ATOM 738 C C . ILE A 1 93 ? -43.927 -9.269 53.438 1.00 86.19 93 ILE A C 1
ATOM 740 O O . ILE A 1 93 ? -43.199 -10.136 52.963 1.00 86.19 93 ILE A O 1
ATOM 744 N N . HIS A 1 94 ? -44.277 -8.173 52.761 1.00 86.62 94 HIS A N 1
ATOM 745 C CA . HIS A 1 94 ? -43.860 -7.934 51.384 1.00 86.62 94 HIS A CA 1
ATOM 746 C C . HIS A 1 94 ? -42.329 -7.903 51.249 1.00 86.62 94 HIS A C 1
ATOM 748 O O . HIS A 1 94 ? -41.765 -8.539 50.356 1.00 86.62 94 HIS A O 1
ATOM 754 N N . SER A 1 95 ? -41.645 -7.226 52.178 1.00 86.50 95 SER A N 1
ATOM 755 C CA . SER A 1 95 ? -40.180 -7.164 52.221 1.00 86.50 95 SER A CA 1
ATOM 756 C C . SER A 1 95 ? -39.539 -8.537 52.443 1.00 86.50 95 SER A C 1
ATOM 758 O O . SER A 1 95 ? -38.510 -8.820 51.836 1.00 86.50 95 SER A O 1
ATOM 760 N N . MET A 1 96 ? -40.157 -9.405 53.253 1.00 85.50 96 MET A N 1
ATOM 761 C CA . MET A 1 96 ? -39.706 -10.784 53.478 1.00 85.50 96 MET A CA 1
ATOM 762 C C . MET A 1 96 ? -39.874 -11.662 52.234 1.00 85.50 96 MET A C 1
ATOM 764 O O . MET A 1 96 ? -38.947 -12.385 51.875 1.00 85.50 96 MET A O 1
ATOM 768 N N . THR A 1 97 ? -41.013 -11.576 51.538 1.00 88.69 97 THR A N 1
ATOM 769 C CA . THR A 1 97 ? -41.246 -12.332 50.290 1.00 88.69 97 THR A CA 1
ATOM 770 C C . THR A 1 97 ? -40.300 -11.945 49.156 1.00 88.69 97 THR A C 1
ATOM 772 O O . THR A 1 97 ? -40.037 -12.767 48.283 1.00 88.69 97 THR A O 1
ATOM 775 N N . ASN A 1 98 ? -39.758 -10.726 49.186 1.00 86.44 98 ASN A N 1
ATOM 776 C CA . ASN A 1 98 ? -38.848 -10.207 48.163 1.00 86.44 98 ASN A CA 1
ATOM 777 C C . ASN A 1 98 ? -37.359 -10.428 48.495 1.00 86.44 98 ASN A C 1
ATOM 779 O O . ASN A 1 98 ? -36.481 -9.871 47.826 1.00 86.44 98 ASN A O 1
ATOM 783 N N . ILE A 1 99 ? -37.034 -11.204 49.536 1.00 88.00 99 ILE A N 1
ATOM 784 C CA . ILE A 1 99 ? -35.655 -11.633 49.777 1.00 88.00 99 ILE A CA 1
ATOM 785 C C . ILE A 1 99 ? -35.322 -12.736 48.766 1.00 88.00 99 ILE A C 1
ATOM 787 O O . ILE A 1 99 ? -35.752 -13.882 48.885 1.00 88.00 99 ILE A O 1
ATOM 791 N N . HIS A 1 100 ? -34.538 -12.379 47.757 1.00 88.81 100 HIS A N 1
ATOM 792 C CA . HIS A 1 100 ? -34.048 -13.276 46.720 1.00 88.81 100 HIS A CA 1
ATOM 793 C C . HIS A 1 100 ? -32.527 -13.331 46.756 1.00 88.81 100 HIS A C 1
ATOM 795 O O . HIS A 1 100 ? -31.874 -12.540 47.435 1.00 88.81 100 HIS A O 1
ATOM 801 N N . THR A 1 101 ? -31.945 -14.257 45.997 1.00 84.00 101 THR A N 1
ATOM 802 C CA . THR A 1 101 ? -30.489 -14.362 45.879 1.00 84.00 101 THR A CA 1
ATOM 803 C C . THR A 1 101 ? -29.880 -13.029 45.469 1.00 84.00 101 THR A C 1
ATOM 805 O O . THR A 1 101 ? -28.910 -12.637 46.097 1.00 84.00 101 THR A O 1
ATOM 808 N N . GLU A 1 102 ? -30.488 -12.298 44.528 1.00 84.94 102 GLU A N 1
ATOM 809 C CA . GLU A 1 102 ? -30.111 -10.957 44.032 1.00 84.94 102 GLU A CA 1
ATOM 810 C C . GLU A 1 102 ? -30.218 -9.818 45.072 1.00 84.94 102 GLU A C 1
ATOM 812 O O . GLU A 1 102 ? -29.694 -8.726 44.843 1.00 84.94 102 GLU A O 1
ATOM 817 N N . SER A 1 103 ? -30.875 -10.039 46.215 1.00 88.06 103 SER A N 1
ATOM 818 C CA . SER A 1 103 ? -31.132 -8.986 47.202 1.00 88.06 103 SER A CA 1
ATOM 819 C C . SER A 1 103 ? -29.850 -8.482 47.874 1.00 88.06 103 SER A C 1
ATOM 821 O O . SER A 1 103 ? -28.852 -9.196 48.014 1.00 88.06 103 SER A O 1
ATOM 823 N N . THR A 1 104 ? -29.874 -7.211 48.283 1.00 88.75 104 THR A N 1
ATOM 824 C CA . THR A 1 104 ? -28.750 -6.557 48.963 1.00 88.75 104 THR A CA 1
ATOM 825 C C . THR A 1 104 ? -28.778 -6.835 50.460 1.00 88.75 104 THR A C 1
ATOM 827 O O . THR A 1 104 ? -29.841 -7.020 51.053 1.00 88.75 104 THR A O 1
ATOM 830 N N . LEU A 1 105 ? -27.608 -6.756 51.096 1.00 89.75 105 LEU A N 1
ATOM 831 C CA . LEU A 1 105 ? -27.482 -6.841 52.553 1.00 89.75 105 LEU A CA 1
ATOM 832 C C . LEU A 1 105 ? -28.393 -5.834 53.282 1.00 89.75 105 LEU A C 1
ATOM 834 O O . LEU A 1 105 ? -28.980 -6.158 54.309 1.00 89.75 105 LEU A O 1
ATOM 838 N N . SER A 1 106 ? -28.583 -4.643 52.699 1.00 88.38 106 SER A N 1
ATOM 839 C CA . SER A 1 106 ? -29.474 -3.611 53.240 1.00 88.38 106 SER A CA 1
ATOM 840 C C . SER A 1 106 ? -30.938 -4.056 53.305 1.00 88.38 106 SER A C 1
ATOM 842 O O . SER A 1 106 ? -31.646 -3.643 54.221 1.00 88.38 106 SER A O 1
ATOM 844 N N . LEU A 1 107 ? -31.410 -4.877 52.359 1.00 88.31 107 LEU A N 1
ATOM 845 C CA . LEU A 1 107 ? -32.778 -5.398 52.395 1.00 88.31 107 LEU A CA 1
ATOM 846 C C . LEU A 1 107 ? -32.948 -6.389 53.549 1.00 88.31 107 LEU A C 1
ATOM 848 O O . LEU A 1 107 ? -33.931 -6.301 54.282 1.00 88.31 107 LEU A O 1
ATOM 852 N N . THR A 1 108 ? -31.963 -7.267 53.748 1.00 88.81 108 THR A N 1
ATOM 853 C CA . THR A 1 108 ? -31.932 -8.196 54.882 1.00 88.81 108 THR A CA 1
ATOM 854 C C . THR A 1 108 ? -31.940 -7.419 56.194 1.00 88.81 108 THR A C 1
ATOM 856 O O . THR A 1 108 ? -32.847 -7.620 56.991 1.00 88.81 108 THR A O 1
ATOM 859 N N . ASP A 1 109 ? -31.044 -6.439 56.370 1.00 89.12 109 ASP A N 1
ATOM 860 C CA . ASP A 1 109 ? -30.988 -5.602 57.579 1.00 89.12 109 ASP A CA 1
ATOM 861 C C . ASP A 1 109 ? -32.307 -4.843 57.836 1.00 89.12 109 ASP A C 1
ATOM 863 O O . ASP A 1 109 ? -32.735 -4.708 58.985 1.00 89.12 109 ASP A O 1
ATOM 867 N N . LYS A 1 110 ? -32.989 -4.361 56.785 1.00 90.44 110 LYS A N 1
ATOM 868 C CA . LYS A 1 110 ? -34.308 -3.712 56.907 1.00 90.44 110 LYS A CA 1
ATOM 869 C C . LYS A 1 110 ? -35.372 -4.666 57.436 1.00 90.44 110 LYS A C 1
ATOM 871 O O . LYS A 1 110 ? -36.155 -4.264 58.291 1.00 90.44 110 LYS A O 1
ATOM 876 N N . VAL A 1 111 ? -35.395 -5.905 56.952 1.00 91.50 111 VAL A N 1
ATOM 877 C CA . VAL A 1 111 ? -36.342 -6.926 57.415 1.00 91.50 111 VAL A CA 1
ATOM 878 C C . VAL A 1 111 ? -36.047 -7.315 58.861 1.00 91.50 111 VAL A C 1
ATOM 880 O O . VAL A 1 111 ? -36.960 -7.318 59.685 1.00 91.50 111 VAL A O 1
ATOM 883 N N . THR A 1 112 ? -34.779 -7.542 59.210 1.00 91.50 112 THR A N 1
ATOM 884 C CA . THR A 1 112 ? -34.378 -7.879 60.583 1.00 91.50 112 THR A CA 1
ATOM 885 C C . THR A 1 112 ? -34.738 -6.765 61.567 1.00 91.50 112 THR A C 1
ATOM 887 O O . THR A 1 112 ? -35.277 -7.026 62.643 1.00 91.50 112 THR A O 1
ATOM 890 N N . ASN A 1 113 ? -34.484 -5.507 61.197 1.00 91.56 113 ASN A N 1
ATOM 891 C CA . ASN A 1 113 ? -34.834 -4.349 62.021 1.00 91.56 113 ASN A CA 1
ATOM 892 C C . ASN A 1 113 ? -36.349 -4.123 62.084 1.00 91.56 113 ASN A C 1
ATOM 894 O O . ASN A 1 113 ? -36.864 -3.797 63.150 1.00 91.56 113 ASN A O 1
ATOM 898 N N . GLY A 1 114 ? -37.072 -4.347 60.98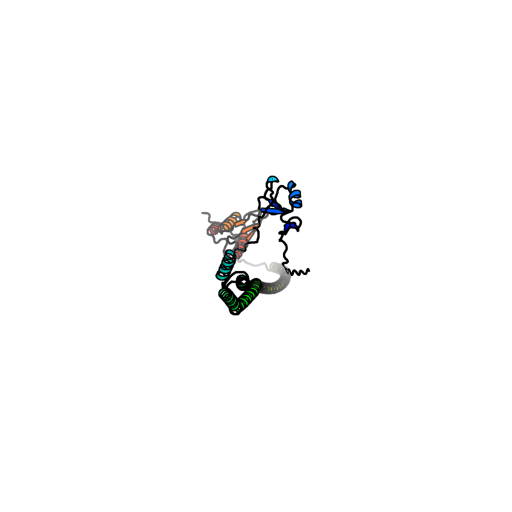3 1.00 90.88 114 GLY A N 1
ATOM 899 C CA . GLY A 1 114 ? -38.532 -4.280 60.947 1.00 90.88 114 GLY A CA 1
ATOM 900 C C . GLY A 1 114 ? -39.187 -5.292 61.889 1.00 90.88 114 GLY A C 1
ATOM 901 O O . GLY A 1 114 ? -40.087 -4.925 62.638 1.00 90.88 114 GLY A O 1
ATOM 902 N N . LEU A 1 115 ? -38.675 -6.528 61.937 1.00 90.12 115 LEU A N 1
ATOM 903 C CA . LEU A 1 115 ? -39.120 -7.555 62.888 1.00 90.12 115 LEU A CA 1
ATOM 904 C C . LEU A 1 115 ? -38.860 -7.145 64.348 1.00 90.12 115 LEU A C 1
ATOM 906 O O . LEU A 1 115 ? -39.742 -7.285 65.195 1.00 90.12 115 LEU A O 1
ATOM 910 N N . LYS A 1 116 ? -37.675 -6.587 64.642 1.00 91.69 116 LYS A N 1
ATOM 911 C CA . LYS A 1 116 ? -37.323 -6.088 65.986 1.00 91.69 116 LYS A CA 1
ATOM 912 C C . LYS A 1 116 ? -38.216 -4.925 66.425 1.00 91.69 116 LYS A C 1
ATOM 914 O O . LYS A 1 116 ? -38.613 -4.869 67.585 1.00 91.69 116 LYS A O 1
ATOM 919 N N . GLU A 1 117 ? -38.519 -3.992 65.527 1.00 89.25 117 GLU A N 1
ATOM 920 C CA . GLU A 1 117 ? -39.373 -2.840 65.834 1.00 89.25 117 GLU A CA 1
ATOM 921 C C . GLU A 1 117 ? -40.849 -3.228 65.965 1.00 89.25 117 GLU A C 1
ATOM 923 O O . GLU A 1 117 ? -41.517 -2.734 66.874 1.00 89.25 117 GLU A O 1
ATOM 928 N N . ALA A 1 118 ? -41.339 -4.161 65.142 1.00 87.06 118 ALA A N 1
ATOM 929 C CA . ALA A 1 118 ? -42.674 -4.733 65.301 1.00 87.06 118 ALA A CA 1
ATOM 930 C C . ALA A 1 118 ? -42.822 -5.381 66.687 1.00 87.06 118 ALA A C 1
ATOM 932 O O . ALA A 1 118 ? -43.726 -5.025 67.437 1.00 87.06 118 ALA A O 1
ATOM 933 N N . ALA A 1 119 ? -41.861 -6.215 67.100 1.00 87.94 119 ALA A N 1
ATOM 934 C CA . ALA A 1 119 ? -41.875 -6.849 68.420 1.00 87.94 119 ALA A CA 1
ATOM 935 C C . ALA A 1 119 ? -41.906 -5.845 69.595 1.00 87.94 119 ALA A C 1
ATOM 937 O O . ALA A 1 119 ? -42.448 -6.163 70.650 1.00 87.94 119 ALA A O 1
ATOM 938 N N . LYS A 1 120 ? -41.353 -4.632 69.429 1.00 86.94 120 LYS A N 1
ATOM 939 C CA . LYS A 1 120 ? -41.355 -3.578 70.463 1.00 86.94 120 LYS A CA 1
ATOM 940 C C . LYS A 1 120 ? -42.631 -2.734 70.493 1.00 86.94 120 LYS A C 1
ATOM 942 O O . LYS A 1 120 ? -42.996 -2.244 71.558 1.00 86.94 120 LYS A O 1
ATOM 947 N N . LYS A 1 121 ? -43.247 -2.470 69.336 1.00 81.19 121 LYS A N 1
ATOM 948 C CA . LYS A 1 121 ? -44.317 -1.463 69.198 1.00 81.19 121 LYS A CA 1
ATOM 949 C C . LYS A 1 121 ? -45.725 -2.017 69.375 1.00 81.19 121 LYS A C 1
ATOM 951 O O . LYS A 1 121 ? -46.614 -1.275 69.790 1.00 81.19 121 LYS A O 1
ATOM 956 N N . SER A 1 122 ? -45.968 -3.278 69.037 1.00 69.31 122 SER A N 1
ATOM 957 C CA . SER A 1 122 ? -47.325 -3.827 69.071 1.00 69.31 122 SER A CA 1
ATOM 958 C C . SER A 1 122 ? -47.715 -4.373 70.447 1.00 69.31 122 SER A C 1
ATOM 960 O O . SER A 1 122 ? -46.894 -4.938 71.163 1.00 69.31 122 SER A O 1
ATOM 962 N N . LYS A 1 123 ? -49.005 -4.248 70.797 1.00 77.81 123 LYS A N 1
ATOM 963 C CA . LYS A 1 123 ? -49.645 -4.886 71.967 1.00 77.81 123 LYS A CA 1
ATOM 964 C C . LYS A 1 123 ? -49.788 -6.408 71.764 1.00 77.81 123 LYS A C 1
ATOM 966 O O . LYS A 1 123 ? -50.891 -6.941 71.847 1.00 77.81 123 LYS A O 1
ATOM 971 N N . MET A 1 124 ? -48.705 -7.084 71.392 1.00 79.38 124 MET A N 1
ATOM 972 C CA . MET A 1 124 ? -48.672 -8.542 71.236 1.00 79.38 124 MET A CA 1
ATOM 973 C C . MET A 1 124 ? -48.443 -9.191 72.596 1.00 79.38 124 MET A C 1
ATOM 975 O O . MET A 1 124 ? -47.893 -8.570 73.508 1.00 79.38 124 MET A O 1
ATOM 979 N N . ASP A 1 125 ? -48.850 -10.447 72.730 1.00 88.12 125 ASP A N 1
ATOM 980 C CA . ASP A 1 125 ? -48.459 -11.251 73.876 1.00 88.12 125 ASP A CA 1
ATOM 981 C C . ASP A 1 125 ? -46.934 -11.475 73.878 1.00 88.12 125 ASP A C 1
ATOM 983 O O . ASP A 1 125 ? -46.262 -11.446 72.840 1.00 88.12 125 ASP A O 1
ATOM 987 N N . ALA A 1 126 ? -46.378 -11.672 75.073 1.00 89.81 126 ALA A N 1
ATOM 988 C CA . ALA A 1 126 ? -44.935 -11.783 75.262 1.00 89.81 126 ALA A CA 1
ATOM 989 C C . ALA A 1 126 ? -44.315 -12.969 74.497 1.00 89.81 126 ALA A C 1
ATOM 991 O O . ALA A 1 126 ? -43.150 -12.892 74.105 1.00 89.81 126 ALA A O 1
ATOM 992 N N . ASP A 1 127 ? -45.078 -14.039 74.258 1.00 91.50 127 ASP A N 1
ATOM 993 C CA . ASP A 1 127 ? -44.609 -15.225 73.538 1.00 91.50 127 ASP A CA 1
ATOM 994 C C . ASP A 1 127 ? -44.459 -14.934 72.035 1.00 91.50 127 ASP A C 1
ATOM 996 O O . ASP A 1 127 ? -43.399 -15.189 71.457 1.00 91.50 127 ASP A O 1
ATOM 1000 N N . THR A 1 128 ? -45.447 -14.285 71.411 1.00 89.31 128 THR A N 1
ATOM 1001 C CA . THR A 1 128 ? -45.360 -13.839 70.009 1.00 89.31 128 THR A CA 1
ATOM 1002 C C . THR A 1 128 ? -44.206 -12.858 69.787 1.00 89.31 128 THR A C 1
ATOM 1004 O O . THR A 1 128 ? -43.449 -12.998 68.822 1.00 89.31 128 THR A O 1
ATOM 1007 N N . ALA A 1 129 ? -44.022 -11.892 70.692 1.00 88.56 129 ALA A N 1
ATOM 1008 C CA . ALA A 1 129 ? -42.906 -10.949 70.612 1.00 88.56 129 ALA A CA 1
ATOM 1009 C C . ALA A 1 129 ? -41.544 -11.661 70.732 1.00 88.56 129 ALA A C 1
ATOM 1011 O O . ALA A 1 129 ? -40.617 -11.356 69.979 1.00 88.56 129 ALA A O 1
ATOM 1012 N N . SER A 1 130 ? -41.436 -12.651 71.627 1.00 92.81 130 SER A N 1
ATOM 1013 C CA . SER A 1 130 ? -40.229 -13.470 71.794 1.00 92.81 130 SER A CA 1
ATOM 1014 C C . SER A 1 130 ? -39.897 -14.262 70.524 1.00 92.81 130 SER A C 1
ATOM 1016 O O . SER A 1 130 ? -38.761 -14.221 70.049 1.00 92.81 130 SER A O 1
ATOM 1018 N N . LYS A 1 131 ? -40.899 -14.895 69.900 1.00 93.69 131 LYS A N 1
ATOM 1019 C CA . LYS A 1 131 ? -40.732 -15.638 68.639 1.00 93.69 131 LYS A CA 1
ATOM 1020 C C . LYS A 1 131 ? -40.272 -14.741 67.489 1.00 93.69 131 LYS A C 1
ATOM 1022 O O . LYS A 1 131 ? -39.390 -15.129 66.729 1.00 93.69 131 LYS A O 1
ATOM 1027 N N . LEU A 1 132 ? -40.815 -13.526 67.365 1.00 89.81 132 LEU A N 1
ATOM 1028 C CA . LEU A 1 132 ? -40.373 -12.566 66.342 1.00 89.81 132 LEU A CA 1
ATOM 1029 C C . LEU A 1 132 ? -38.916 -12.136 66.541 1.00 89.81 132 LEU A C 1
ATOM 1031 O O . LEU A 1 132 ? -38.168 -12.024 65.567 1.00 89.81 132 LEU A O 1
ATOM 1035 N N . LEU A 1 133 ? -38.496 -11.926 67.791 1.00 92.31 133 LEU A N 1
ATOM 1036 C CA . LEU A 1 133 ? -37.105 -11.612 68.117 1.00 92.31 133 LEU A CA 1
ATOM 1037 C C . LEU A 1 133 ? -36.169 -12.793 67.838 1.00 92.31 133 LEU A C 1
ATOM 1039 O O . LEU A 1 133 ? -35.066 -12.577 67.337 1.00 92.31 133 LEU A O 1
ATOM 1043 N N . GLU A 1 134 ? -36.600 -14.025 68.109 1.00 95.06 134 GLU A N 1
ATOM 1044 C CA . GLU A 1 134 ? -35.843 -15.235 67.776 1.00 95.06 134 GLU A CA 1
ATOM 1045 C C . GLU A 1 134 ? -35.678 -15.401 66.261 1.00 95.06 134 GLU A C 1
ATOM 1047 O O . GLU A 1 134 ? -34.566 -15.637 65.790 1.00 95.06 134 GLU A O 1
ATOM 1052 N N . VAL A 1 135 ? -36.746 -15.195 65.480 1.00 93.88 135 VAL A N 1
ATOM 1053 C CA . VAL A 1 135 ? -36.679 -15.203 64.009 1.00 93.88 135 VAL A CA 1
ATOM 1054 C C . VAL A 1 135 ? -35.731 -14.117 63.510 1.00 93.88 135 VAL A C 1
ATOM 1056 O O . VAL A 1 135 ? -34.867 -14.400 62.682 1.00 93.88 135 VAL A O 1
ATOM 1059 N N . ALA A 1 136 ? -35.831 -12.895 64.040 1.00 92.50 136 ALA A N 1
ATOM 1060 C CA . ALA A 1 136 ? -34.924 -11.809 63.680 1.00 92.50 136 ALA A CA 1
ATOM 1061 C C . ALA A 1 136 ? -33.462 -12.171 63.990 1.00 92.50 136 ALA A C 1
ATOM 1063 O O . ALA A 1 136 ? -32.589 -11.965 63.150 1.00 92.50 136 ALA A O 1
ATOM 1064 N N . LYS A 1 137 ? -33.194 -12.765 65.158 1.00 94.31 137 LYS A N 1
ATOM 1065 C CA . LYS A 1 137 ? -31.856 -13.231 65.536 1.00 94.31 137 LYS A CA 1
ATOM 1066 C C . LYS A 1 137 ? -31.353 -14.334 64.604 1.00 94.31 137 LYS A C 1
ATOM 1068 O O . LYS A 1 137 ? -30.230 -14.259 64.127 1.00 94.31 137 LYS A O 1
ATOM 1073 N N . ASN A 1 138 ? -32.189 -15.316 64.278 1.00 93.94 138 ASN A N 1
ATOM 1074 C CA . ASN A 1 138 ? -31.835 -16.397 63.360 1.00 93.94 138 ASN A CA 1
ATOM 1075 C C . ASN A 1 138 ? -31.516 -15.861 61.950 1.00 93.94 138 ASN A C 1
ATOM 1077 O O . ASN A 1 138 ? -30.517 -16.251 61.348 1.00 93.94 138 ASN A O 1
ATOM 1081 N N . MET A 1 139 ? -32.308 -14.910 61.442 1.00 92.62 139 MET A N 1
ATOM 1082 C CA . MET A 1 139 ? -32.017 -14.234 60.173 1.00 92.62 139 MET A CA 1
ATOM 1083 C C . MET A 1 139 ? -30.696 -13.456 60.233 1.00 92.62 139 MET A C 1
ATOM 1085 O O . MET A 1 139 ? -29.933 -13.461 59.266 1.00 92.62 139 MET A O 1
ATOM 1089 N N . GLU A 1 140 ? -30.401 -12.815 61.362 1.00 93.50 140 GLU A N 1
ATOM 1090 C CA . GLU A 1 140 ? -29.141 -12.104 61.575 1.00 93.50 140 GLU A CA 1
ATOM 1091 C C . GLU A 1 140 ? -27.935 -13.052 61.609 1.00 93.50 140 GLU A C 1
ATOM 1093 O O . GLU A 1 140 ? -26.935 -12.778 60.951 1.00 93.50 140 GLU A O 1
ATOM 1098 N N . ASP A 1 141 ? -28.049 -14.183 62.302 1.00 94.62 141 ASP A N 1
ATOM 1099 C CA . ASP A 1 141 ? -26.955 -15.140 62.476 1.00 94.62 141 ASP A CA 1
ATOM 1100 C C . ASP A 1 141 ? -26.712 -15.977 61.206 1.00 94.62 141 ASP A C 1
ATOM 1102 O O . ASP A 1 141 ? -25.564 -16.261 60.861 1.00 94.62 141 ASP A O 1
ATOM 1106 N N . ASN A 1 142 ? -27.769 -16.340 60.467 1.00 92.88 142 ASN A N 1
ATOM 1107 C CA . ASN A 1 142 ? -27.666 -17.260 59.329 1.00 92.88 142 ASN A CA 1
ATOM 1108 C C . ASN A 1 142 ? -27.709 -16.573 57.961 1.00 92.88 142 ASN A C 1
ATOM 1110 O O . ASN A 1 142 ? -26.928 -16.919 57.074 1.00 92.88 142 ASN A O 1
ATOM 1114 N N . LEU A 1 143 ? -28.606 -15.603 57.747 1.00 90.19 143 LEU A N 1
ATOM 1115 C CA . LEU A 1 143 ? -28.777 -14.991 56.423 1.00 90.19 143 LEU A CA 1
ATOM 1116 C C . LEU A 1 143 ? -27.796 -13.846 56.195 1.00 90.19 143 LEU A C 1
ATOM 1118 O O . LEU A 1 143 ? -27.252 -13.713 55.098 1.00 90.19 143 LEU A O 1
ATOM 1122 N N . ARG A 1 144 ? -27.532 -13.027 57.217 1.00 90.12 144 ARG A N 1
ATOM 1123 C CA . ARG A 1 144 ? -26.653 -11.857 57.081 1.00 90.12 144 ARG A CA 1
ATOM 1124 C C . ARG A 1 144 ? -25.241 -12.217 56.592 1.00 90.12 144 ARG A C 1
ATOM 1126 O O . ARG A 1 144 ? -24.791 -11.559 55.652 1.00 90.12 144 ARG A O 1
ATOM 1133 N N . PRO A 1 145 ? -24.552 -13.259 57.111 1.00 94.81 145 PRO A N 1
ATOM 1134 C CA . PRO A 1 145 ? -23.231 -13.636 56.602 1.00 94.81 145 PRO A CA 1
ATOM 1135 C C . PRO A 1 145 ? -23.267 -14.103 55.142 1.00 94.81 145 PRO A C 1
ATOM 1137 O O . PRO A 1 145 ? -22.361 -13.789 54.368 1.00 94.81 145 PRO A O 1
ATOM 1140 N N . ILE A 1 146 ? -24.332 -14.807 54.741 1.00 92.81 146 ILE A N 1
ATOM 1141 C CA . ILE A 1 146 ? -24.524 -15.268 53.359 1.00 92.81 146 ILE A CA 1
ATOM 1142 C C . ILE A 1 146 ? -24.697 -14.068 52.423 1.00 92.81 146 ILE A C 1
ATOM 1144 O O . ILE A 1 146 ? -24.003 -13.978 51.411 1.00 92.81 146 ILE A O 1
ATOM 1148 N N . PHE A 1 147 ? -25.570 -13.118 52.774 1.00 91.06 147 PHE A N 1
ATOM 1149 C CA . PHE A 1 147 ? -25.786 -11.906 51.980 1.00 91.06 147 PHE A CA 1
ATOM 1150 C C . PHE A 1 147 ? -24.556 -10.999 51.936 1.00 91.06 147 PHE A C 1
ATOM 1152 O O . PHE A 1 147 ? -24.296 -10.387 50.903 1.00 91.06 147 PHE A O 1
ATOM 1159 N N . PHE A 1 148 ? -23.768 -10.944 53.012 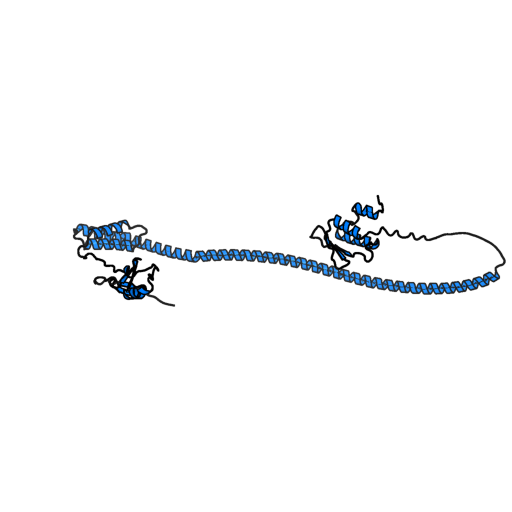1.00 92.31 148 PHE A N 1
ATOM 1160 C CA . PHE A 1 148 ? -22.496 -10.225 53.019 1.00 92.31 148 PHE A CA 1
ATOM 1161 C C . PHE A 1 148 ? -21.503 -10.838 52.024 1.00 92.31 148 PHE A C 1
ATOM 1163 O O . PHE A 1 148 ? -20.944 -10.120 51.195 1.00 92.31 148 PHE A O 1
ATOM 1170 N N . ARG A 1 149 ? -21.328 -12.167 52.045 1.00 95.00 149 ARG A N 1
ATOM 1171 C CA . ARG A 1 149 ? -20.448 -12.863 51.094 1.00 95.00 149 ARG A CA 1
ATOM 1172 C C . ARG A 1 149 ? -20.927 -12.704 49.649 1.00 95.00 149 ARG A C 1
ATOM 1174 O O . ARG A 1 149 ? -20.121 -12.386 48.785 1.00 95.00 149 ARG A O 1
ATOM 1181 N N . LEU A 1 150 ? -22.229 -12.844 49.395 1.00 93.19 150 LEU A N 1
ATOM 1182 C CA . LEU A 1 150 ? -22.809 -12.625 48.064 1.00 93.19 150 LEU A CA 1
ATOM 1183 C C . LEU A 1 150 ? -22.595 -11.192 47.566 1.00 93.19 150 LEU A C 1
ATOM 1185 O O . LEU A 1 150 ? -22.305 -10.985 46.390 1.00 93.19 150 LEU A O 1
ATOM 1189 N N . GLN A 1 151 ? -22.731 -10.195 48.442 1.00 92.00 151 GLN A N 1
ATOM 1190 C CA . GLN A 1 151 ? -22.460 -8.804 48.089 1.00 92.00 151 GLN A CA 1
ATOM 1191 C C . GLN A 1 151 ? -20.984 -8.604 47.719 1.00 92.00 151 GLN A C 1
ATOM 1193 O O . GLN A 1 151 ? -20.701 -7.981 46.698 1.00 92.00 151 GLN A O 1
ATOM 1198 N N . LEU A 1 152 ? -20.062 -9.189 48.490 1.00 94.81 152 LEU A N 1
ATOM 1199 C CA . LEU A 1 152 ? -18.629 -9.141 48.201 1.00 94.81 152 LEU A CA 1
ATOM 1200 C C . LEU A 1 152 ? -18.304 -9.766 46.836 1.00 94.81 152 LEU A C 1
ATOM 1202 O O . LEU A 1 152 ? -17.632 -9.138 46.022 1.00 94.81 152 LEU A O 1
ATOM 1206 N N . GLU A 1 153 ? -18.838 -10.955 46.552 1.00 95.81 153 GLU A N 1
ATOM 1207 C CA . GLU A 1 153 ? -18.656 -11.632 45.262 1.00 95.81 153 GLU A CA 1
ATOM 1208 C C . GLU A 1 153 ? -19.229 -10.813 44.093 1.00 95.81 153 GLU A C 1
ATOM 1210 O O . GLU A 1 153 ? -18.641 -10.766 43.011 1.00 95.81 153 GLU A O 1
ATOM 1215 N N . ARG A 1 154 ? -20.361 -10.123 44.286 1.00 92.44 154 ARG A N 1
ATOM 1216 C CA . ARG A 1 154 ? -20.925 -9.218 43.268 1.00 92.44 154 ARG A CA 1
ATOM 1217 C C . ARG A 1 154 ? -20.035 -8.023 42.995 1.00 92.44 154 ARG A C 1
ATOM 1219 O O . ARG A 1 154 ? -19.871 -7.650 41.833 1.00 92.44 154 ARG A O 1
ATOM 1226 N N . ASP A 1 155 ? -19.515 -7.403 44.045 1.00 92.81 155 ASP A N 1
ATOM 1227 C CA . ASP A 1 155 ? -18.658 -6.232 43.915 1.00 92.81 155 ASP A CA 1
ATOM 1228 C C . ASP A 1 155 ? -17.314 -6.624 43.279 1.00 92.81 155 ASP A C 1
ATOM 1230 O O . ASP A 1 155 ? -16.836 -5.927 42.383 1.00 92.81 155 ASP A O 1
ATOM 1234 N N . GLU A 1 156 ? -16.770 -7.798 43.616 1.00 97.38 156 GLU A N 1
ATOM 1235 C CA . GLU A 1 156 ? -15.603 -8.373 42.939 1.00 97.38 156 GLU A CA 1
ATOM 1236 C C . GLU A 1 156 ? -15.890 -8.682 41.463 1.00 97.38 156 GLU A C 1
ATOM 1238 O O . GLU A 1 156 ? -15.131 -8.263 40.584 1.00 97.38 156 GLU A O 1
ATOM 1243 N N . LYS A 1 157 ? -17.017 -9.337 41.153 1.00 97.25 157 LYS A N 1
ATOM 1244 C CA . LYS A 1 157 ? -17.438 -9.600 39.769 1.00 97.25 157 LYS A CA 1
ATOM 1245 C C . LYS A 1 157 ? -17.589 -8.302 38.975 1.00 97.25 157 LYS A C 1
ATOM 1247 O O . LYS A 1 157 ? -17.164 -8.248 37.822 1.00 97.25 157 LYS A O 1
ATOM 1252 N N . ARG A 1 158 ? -18.156 -7.250 39.576 1.00 97.25 158 ARG A N 1
ATOM 1253 C CA . ARG A 1 158 ? -18.273 -5.922 38.953 1.00 97.25 158 ARG A CA 1
ATOM 1254 C C . ARG A 1 158 ? -16.897 -5.321 38.677 1.00 97.25 158 ARG A C 1
ATOM 1256 O O . ARG A 1 158 ? -16.646 -4.908 37.549 1.00 97.25 158 ARG A O 1
ATOM 1263 N N . ALA A 1 159 ? -15.994 -5.341 39.655 1.00 98.19 159 ALA A N 1
ATOM 1264 C CA . ALA A 1 159 ? -14.635 -4.826 39.499 1.00 98.19 159 ALA A CA 1
ATOM 1265 C C . ALA A 1 159 ? -13.840 -5.590 38.421 1.00 98.19 159 ALA A C 1
ATOM 1267 O O . ALA A 1 159 ? -13.100 -4.990 37.638 1.00 98.19 159 ALA A O 1
ATOM 1268 N N . LEU A 1 160 ? -14.000 -6.914 38.339 1.00 98.12 160 LEU A N 1
ATOM 1269 C CA . LEU A 1 160 ? -13.409 -7.726 37.273 1.00 98.12 160 LEU A CA 1
ATOM 1270 C C . LEU A 1 160 ? -14.026 -7.405 35.910 1.00 98.12 160 LEU A C 1
ATOM 1272 O O . LEU A 1 160 ? -13.291 -7.264 34.935 1.00 98.12 160 LEU A O 1
ATOM 1276 N N . GLN A 1 161 ? -15.345 -7.224 35.836 1.00 98.38 161 GLN A N 1
ATOM 1277 C CA . GLN A 1 161 ? -16.018 -6.837 34.599 1.00 98.38 161 GLN A CA 1
ATOM 1278 C C . GLN A 1 161 ? -15.552 -5.463 34.101 1.00 98.38 161 GLN A C 1
ATOM 1280 O O . GLN A 1 161 ? -15.329 -5.290 32.906 1.00 98.38 161 GLN A O 1
ATOM 1285 N N . GLU A 1 162 ? -15.342 -4.495 34.993 1.00 98.19 162 GLU A N 1
ATOM 1286 C CA . GLU A 1 162 ? -14.772 -3.188 34.646 1.00 98.19 162 GLU A CA 1
ATOM 1287 C C . GLU A 1 162 ? -13.350 -3.318 34.090 1.00 98.19 162 GLU A C 1
ATOM 1289 O O . GLU A 1 162 ? -13.025 -2.691 33.080 1.00 98.19 162 GLU A O 1
ATOM 1294 N N . LYS A 1 163 ? -12.517 -4.190 34.677 1.00 98.44 163 LYS A N 1
ATOM 1295 C CA . LYS A 1 163 ? -11.190 -4.506 34.126 1.00 98.44 163 LYS A CA 1
ATOM 1296 C C . LYS A 1 163 ? -11.300 -5.136 32.738 1.00 98.44 163 LYS A C 1
ATOM 1298 O O . LYS A 1 163 ? -10.586 -4.708 31.836 1.00 98.44 163 LYS A O 1
ATOM 1303 N N . VAL A 1 164 ? -12.193 -6.106 32.536 1.00 98.50 164 VAL A N 1
ATOM 1304 C CA . VAL A 1 164 ? -12.429 -6.718 31.215 1.00 98.50 164 VAL A CA 1
ATOM 1305 C C . VAL A 1 164 ? -12.838 -5.650 30.200 1.00 98.50 164 VAL A C 1
ATOM 1307 O O . VAL A 1 164 ? -12.224 -5.549 29.140 1.00 98.50 164 VAL A O 1
ATOM 1310 N N . ASN A 1 165 ? -13.793 -4.789 30.552 1.00 97.88 165 ASN A N 1
ATOM 1311 C CA . ASN A 1 165 ? -14.258 -3.701 29.692 1.00 97.88 165 ASN A CA 1
ATOM 1312 C C . ASN A 1 165 ? -13.138 -2.701 29.357 1.00 97.88 165 ASN A C 1
ATOM 1314 O O . ASN A 1 165 ? -13.096 -2.179 28.246 1.00 97.88 165 ASN A O 1
ATOM 1318 N N . LEU A 1 166 ? -12.210 -2.454 30.289 1.00 98.50 166 LEU A N 1
ATOM 1319 C CA . LEU A 1 166 ? -11.049 -1.588 30.078 1.00 98.50 166 LEU A CA 1
ATOM 1320 C C . LEU A 1 166 ? -10.006 -2.210 29.133 1.00 98.50 166 LEU A C 1
ATOM 1322 O O . LEU A 1 166 ? -9.394 -1.499 28.333 1.00 98.50 166 LEU A O 1
ATOM 1326 N N . TRP A 1 167 ? -9.775 -3.522 29.227 1.00 98.38 167 TRP A N 1
ATOM 1327 C CA . TRP A 1 167 ? -8.754 -4.216 28.434 1.00 98.38 167 TRP A CA 1
ATOM 1328 C C . TRP A 1 167 ? -9.235 -4.628 27.043 1.00 98.38 167 TRP A C 1
ATOM 1330 O O . TRP A 1 167 ? -8.435 -4.609 26.108 1.00 98.38 167 TRP A O 1
ATOM 1340 N N . GLN A 1 168 ? -10.525 -4.920 26.873 1.00 98.56 168 GLN A N 1
ATOM 1341 C CA . GLN A 1 168 ? -11.118 -5.295 25.588 1.00 98.56 168 GLN A CA 1
ATOM 1342 C C . GLN A 1 168 ? -10.740 -4.355 24.421 1.00 98.56 168 GLN A C 1
ATOM 1344 O O . GLN A 1 168 ? -10.253 -4.851 23.402 1.00 98.56 168 GLN A O 1
ATOM 1349 N N . PRO A 1 169 ? -10.871 -3.015 24.524 1.00 98.38 169 PRO A N 1
ATOM 1350 C CA . PRO A 1 169 ? -10.493 -2.123 23.427 1.00 98.38 169 PRO A CA 1
ATOM 1351 C C . PRO A 1 169 ? -8.987 -2.139 23.131 1.00 98.38 169 PRO A C 1
ATOM 1353 O O . PRO A 1 169 ? -8.592 -1.966 21.980 1.00 98.38 169 PRO A O 1
ATOM 1356 N N . ARG A 1 170 ? -8.135 -2.385 24.137 1.00 98.50 170 ARG A N 1
ATOM 1357 C CA . ARG A 1 170 ? -6.678 -2.488 23.943 1.00 98.50 170 ARG A CA 1
ATOM 1358 C C . ARG A 1 170 ? -6.302 -3.751 23.177 1.00 98.50 170 ARG A C 1
ATOM 1360 O O . ARG A 1 170 ? -5.426 -3.691 22.323 1.00 98.50 170 ARG A O 1
ATOM 1367 N N . VAL A 1 171 ? -6.975 -4.870 23.447 1.00 98.56 171 VAL A N 1
ATOM 1368 C CA . VAL A 1 171 ? -6.784 -6.116 22.685 1.00 98.56 171 VAL A CA 1
ATOM 1369 C C . VAL A 1 171 ? -7.155 -5.895 21.219 1.00 98.56 171 VAL A C 1
ATOM 1371 O O . VAL A 1 171 ? -6.335 -6.160 20.344 1.00 98.56 171 VAL A O 1
ATOM 1374 N N . ILE A 1 172 ? -8.322 -5.294 20.959 1.00 98.38 172 ILE A N 1
ATOM 1375 C CA . ILE A 1 172 ? -8.768 -4.949 19.598 1.00 98.38 172 ILE A CA 1
ATOM 1376 C C . ILE A 1 172 ? -7.750 -4.029 18.901 1.00 98.38 172 ILE A C 1
ATOM 1378 O O . ILE A 1 172 ? -7.417 -4.233 17.733 1.00 98.38 172 ILE A O 1
ATOM 1382 N N . GLN A 1 173 ? -7.206 -3.038 19.614 1.00 98.50 173 GLN A N 1
ATOM 1383 C CA . GLN A 1 173 ? -6.180 -2.143 19.075 1.00 98.50 173 GLN A CA 1
ATOM 1384 C C . GLN A 1 173 ? -4.888 -2.887 18.709 1.00 98.50 173 GLN A C 1
ATOM 1386 O O . GLN A 1 173 ? -4.327 -2.652 17.640 1.00 98.50 173 GLN A O 1
ATOM 1391 N N . VAL A 1 174 ? -4.407 -3.788 19.570 1.00 98.62 174 VAL A N 1
ATOM 1392 C CA . VAL A 1 174 ? -3.194 -4.580 19.310 1.00 98.62 174 VAL A CA 1
ATOM 1393 C C . VAL A 1 174 ? -3.390 -5.506 18.111 1.00 98.62 174 VAL A C 1
ATOM 1395 O O . VAL A 1 174 ? -2.488 -5.633 17.284 1.00 98.62 174 VAL A O 1
ATOM 1398 N N . GLU A 1 175 ? -4.564 -6.117 17.965 1.00 98.62 175 GLU A N 1
ATOM 1399 C CA . GLU A 1 175 ? -4.893 -6.948 16.804 1.00 98.62 175 GLU A CA 1
ATOM 1400 C C . GLU A 1 175 ? -4.937 -6.133 15.505 1.00 98.62 175 GLU A C 1
ATOM 1402 O O . GLU A 1 175 ? -4.380 -6.561 14.489 1.00 98.62 175 GLU A O 1
ATOM 1407 N N . ALA A 1 176 ? -5.514 -4.928 15.543 1.00 98.44 176 ALA A N 1
ATOM 1408 C CA . ALA A 1 176 ? -5.523 -4.013 14.404 1.00 98.44 176 ALA A CA 1
ATOM 1409 C C . ALA A 1 176 ? -4.101 -3.588 13.996 1.00 98.44 176 ALA A C 1
ATOM 1411 O O . ALA A 1 176 ? -3.748 -3.668 12.816 1.00 98.44 176 ALA A O 1
ATOM 1412 N N . LEU A 1 177 ? -3.259 -3.216 14.968 1.00 98.50 177 LEU A N 1
ATOM 1413 C CA . LEU A 1 177 ? -1.856 -2.859 14.731 1.00 98.50 177 LEU A CA 1
ATOM 1414 C C . LEU A 1 177 ? -1.046 -4.048 14.202 1.00 98.50 177 LEU A C 1
ATOM 1416 O O . LEU A 1 177 ? -0.238 -3.893 13.289 1.00 98.50 177 LEU A O 1
ATOM 1420 N N . LYS A 1 178 ? -1.287 -5.260 14.711 1.00 98.62 178 LYS A N 1
ATOM 1421 C CA . LYS A 1 178 ? -0.663 -6.487 14.196 1.00 98.62 178 LYS A CA 1
ATOM 1422 C C . LYS A 1 178 ? -1.013 -6.714 12.722 1.00 98.62 178 LYS A C 1
ATOM 1424 O O . LYS A 1 178 ? -0.133 -7.070 11.937 1.00 98.62 178 LYS A O 1
ATOM 1429 N N . ALA A 1 179 ? -2.271 -6.496 12.338 1.00 98.38 179 ALA A N 1
ATOM 1430 C CA . ALA A 1 179 ? -2.701 -6.603 10.946 1.00 98.38 179 ALA A CA 1
ATOM 1431 C C . ALA A 1 179 ? -2.059 -5.525 10.056 1.00 98.38 179 ALA A C 1
ATOM 1433 O O . ALA A 1 179 ? -1.686 -5.810 8.919 1.00 98.38 179 ALA A O 1
ATOM 1434 N N . GLU A 1 180 ? -1.891 -4.302 10.561 1.00 98.50 180 GLU A N 1
ATOM 1435 C CA . GLU A 1 180 ? -1.203 -3.224 9.847 1.00 98.50 180 GLU A CA 1
ATOM 1436 C C . GLU A 1 180 ? 0.282 -3.526 9.626 1.00 98.50 180 GLU A C 1
ATOM 1438 O O . GLU A 1 180 ? 0.753 -3.451 8.494 1.00 98.50 180 GLU A O 1
ATOM 1443 N N . VAL A 1 181 ? 0.994 -3.981 10.660 1.00 98.38 181 VAL A N 1
ATOM 1444 C CA . VAL A 1 181 ? 2.397 -4.411 10.544 1.00 98.38 181 VAL A CA 1
ATOM 1445 C C . VAL A 1 181 ? 2.551 -5.528 9.510 1.00 98.38 181 VAL A C 1
ATOM 1447 O O . VAL A 1 181 ? 3.495 -5.508 8.718 1.00 98.38 181 VAL A O 1
ATOM 1450 N N . ALA A 1 182 ? 1.619 -6.485 9.472 1.00 98.44 182 ALA A N 1
ATOM 1451 C CA . ALA A 1 182 ? 1.632 -7.551 8.474 1.00 98.44 182 ALA A CA 1
ATOM 1452 C C . ALA A 1 182 ? 1.474 -7.010 7.040 1.00 98.44 182 ALA A C 1
ATOM 1454 O O . ALA A 1 182 ? 2.225 -7.421 6.153 1.00 98.44 182 ALA A O 1
ATOM 1455 N N . ARG A 1 183 ? 0.558 -6.054 6.817 1.00 98.62 183 ARG A N 1
ATOM 1456 C CA . ARG A 1 183 ? 0.382 -5.395 5.509 1.00 98.62 183 ARG A CA 1
ATOM 1457 C C . ARG A 1 183 ? 1.631 -4.621 5.093 1.00 98.62 183 ARG A C 1
ATOM 1459 O O . ARG A 1 183 ? 2.135 -4.843 3.994 1.00 98.62 183 ARG A O 1
ATOM 1466 N N . SER A 1 184 ? 2.175 -3.789 5.978 1.00 98.25 184 SER A N 1
ATOM 1467 C CA . SER A 1 184 ? 3.379 -2.998 5.690 1.00 98.25 184 SER A CA 1
ATOM 1468 C C . SER A 1 184 ? 4.593 -3.883 5.398 1.00 98.25 184 SER A C 1
ATOM 1470 O O . SER A 1 184 ? 5.396 -3.571 4.521 1.00 98.25 184 SER A O 1
ATOM 1472 N N . LYS A 1 185 ? 4.718 -5.033 6.076 1.00 98.62 185 LYS A N 1
ATOM 1473 C CA . LYS A 1 185 ? 5.770 -6.016 5.784 1.00 98.62 185 LYS A CA 1
ATOM 1474 C C . LYS A 1 185 ? 5.618 -6.618 4.382 1.00 98.62 185 LYS A C 1
ATOM 1476 O O . LYS A 1 185 ? 6.602 -6.709 3.651 1.00 98.62 185 LYS A O 1
ATOM 1481 N N . GLN A 1 186 ? 4.400 -6.988 3.988 1.00 98.69 186 GLN A N 1
ATOM 1482 C CA . GLN A 1 186 ? 4.124 -7.514 2.648 1.00 98.69 186 GLN A CA 1
ATOM 1483 C C . GLN A 1 186 ? 4.416 -6.475 1.551 1.00 98.69 186 GLN A C 1
ATOM 1485 O O . GLN A 1 186 ? 4.969 -6.816 0.500 1.00 98.69 186 GLN A O 1
ATOM 1490 N N . GLU A 1 187 ? 4.071 -5.209 1.792 1.00 98.62 187 GLU A N 1
ATOM 1491 C CA . GLU A 1 187 ? 4.371 -4.103 0.881 1.00 98.62 187 GLU A CA 1
ATOM 1492 C C . GLU A 1 187 ? 5.882 -3.885 0.739 1.00 98.62 187 GLU A C 1
ATOM 1494 O O . GLU A 1 187 ? 6.392 -3.841 -0.383 1.00 98.62 187 GLU A O 1
ATOM 1499 N N . LEU A 1 188 ? 6.618 -3.863 1.856 1.00 98.56 188 LEU A N 1
ATOM 1500 C CA . LEU A 1 188 ? 8.076 -3.748 1.855 1.00 98.56 188 LEU A CA 1
ATOM 1501 C C . LEU A 1 188 ? 8.735 -4.872 1.040 1.00 98.56 188 LEU A C 1
ATOM 1503 O O . LEU A 1 188 ? 9.603 -4.611 0.208 1.00 98.56 188 LEU A O 1
ATOM 1507 N N . GLU A 1 189 ? 8.294 -6.118 1.215 1.00 98.75 189 GLU A N 1
ATOM 1508 C CA . GLU A 1 189 ? 8.787 -7.251 0.424 1.00 98.75 189 GLU A CA 1
ATOM 1509 C C . GLU A 1 189 ? 8.473 -7.105 -1.075 1.00 98.75 189 GLU A C 1
ATOM 1511 O O . GLU A 1 189 ? 9.292 -7.467 -1.925 1.00 98.75 189 GLU A O 1
ATOM 1516 N N . SER A 1 190 ? 7.306 -6.555 -1.426 1.00 98.62 190 SER A N 1
ATOM 1517 C CA . SER A 1 190 ? 6.942 -6.259 -2.817 1.00 98.62 190 SER A CA 1
ATOM 1518 C C . SER A 1 190 ? 7.873 -5.216 -3.440 1.00 98.62 190 SER A C 1
ATOM 1520 O O . SER A 1 190 ? 8.380 -5.420 -4.549 1.00 98.62 190 SER A O 1
ATOM 1522 N N . VAL A 1 191 ? 8.163 -4.138 -2.704 1.00 98.62 191 VAL A N 1
ATOM 1523 C CA . VAL A 1 191 ? 9.087 -3.076 -3.126 1.00 98.62 191 VAL A CA 1
ATOM 1524 C C . VAL A 1 191 ? 10.510 -3.613 -3.273 1.00 98.62 191 VAL A C 1
ATOM 1526 O O . VAL A 1 191 ? 11.156 -3.335 -4.283 1.00 98.62 191 VAL A O 1
ATOM 1529 N N . ILE A 1 192 ? 10.986 -4.447 -2.342 1.00 98.62 192 ILE A N 1
ATOM 1530 C CA . ILE A 1 192 ? 12.303 -5.097 -2.438 1.00 98.62 192 ILE A CA 1
ATOM 1531 C C . ILE A 1 192 ? 12.404 -5.926 -3.725 1.00 98.62 192 ILE A C 1
ATOM 1533 O O . ILE A 1 192 ? 13.361 -5.765 -4.485 1.00 98.62 192 ILE A O 1
ATOM 1537 N N . ARG A 1 193 ? 11.396 -6.758 -4.028 1.00 98.75 193 ARG A N 1
ATOM 1538 C CA . ARG A 1 193 ? 11.363 -7.551 -5.272 1.00 98.75 193 ARG A CA 1
ATOM 1539 C C . ARG A 1 193 ? 11.317 -6.676 -6.525 1.00 98.75 193 ARG A C 1
ATOM 1541 O O . ARG A 1 193 ? 11.934 -7.004 -7.538 1.00 98.75 193 ARG A O 1
ATOM 1548 N N . ALA A 1 194 ? 10.573 -5.570 -6.500 1.00 98.56 194 ALA A N 1
ATOM 1549 C CA . ALA A 1 194 ? 10.543 -4.619 -7.609 1.00 98.56 194 ALA A CA 1
ATOM 1550 C C . ALA A 1 194 ? 11.918 -3.969 -7.827 1.00 98.56 194 ALA A C 1
ATOM 1552 O O . ALA A 1 194 ? 12.411 -3.954 -8.953 1.00 98.56 194 ALA A O 1
ATOM 1553 N N . ASN A 1 195 ? 12.571 -3.527 -6.752 1.00 98.62 195 ASN A N 1
ATOM 1554 C CA . ASN A 1 195 ? 13.894 -2.922 -6.817 1.00 98.62 195 ASN A CA 1
ATOM 1555 C C . ASN A 1 195 ? 14.954 -3.906 -7.340 1.00 98.62 195 ASN A C 1
ATOM 1557 O O . ASN A 1 195 ? 15.744 -3.554 -8.210 1.00 98.62 195 ASN A O 1
ATOM 1561 N N . GLN A 1 196 ? 14.923 -5.166 -6.898 1.00 98.81 196 GLN A N 1
ATOM 1562 C CA . GLN A 1 196 ? 15.810 -6.218 -7.412 1.00 98.81 196 GLN A CA 1
ATOM 1563 C C . GLN A 1 196 ? 15.661 -6.425 -8.926 1.00 98.81 196 GLN A C 1
ATOM 1565 O O . GLN A 1 196 ? 16.661 -6.551 -9.631 1.00 98.81 196 GLN A O 1
ATOM 1570 N N . ARG A 1 197 ? 14.427 -6.405 -9.449 1.00 98.62 197 ARG A N 1
ATOM 1571 C CA . ARG A 1 197 ? 14.177 -6.486 -10.901 1.00 98.62 197 ARG A CA 1
ATOM 1572 C C . ARG A 1 197 ? 14.753 -5.284 -11.646 1.00 98.62 197 ARG A C 1
ATOM 1574 O O . ARG A 1 197 ? 15.357 -5.457 -12.703 1.00 98.62 197 ARG A O 1
ATOM 1581 N N . THR A 1 198 ? 14.605 -4.084 -11.092 1.00 98.44 198 THR A N 1
ATOM 1582 C CA . THR A 1 198 ? 15.197 -2.867 -11.662 1.00 98.44 198 THR A CA 1
ATOM 1583 C C . THR A 1 198 ? 16.723 -2.935 -11.666 1.00 98.44 198 THR A C 1
ATOM 1585 O O . THR A 1 198 ? 17.332 -2.648 -12.692 1.00 98.44 198 THR A O 1
ATOM 1588 N N . ILE A 1 199 ? 17.345 -3.388 -10.573 1.00 98.69 199 ILE A N 1
ATOM 1589 C CA . ILE A 1 199 ? 18.800 -3.586 -10.486 1.00 98.69 199 ILE A CA 1
ATOM 1590 C C . ILE A 1 199 ? 19.274 -4.584 -11.550 1.00 98.69 199 ILE A C 1
ATOM 1592 O O . ILE A 1 199 ? 20.220 -4.293 -12.277 1.00 98.69 199 ILE A O 1
ATOM 1596 N N . ALA A 1 200 ? 18.591 -5.723 -11.707 1.00 98.62 200 ALA A N 1
ATOM 1597 C CA . ALA A 1 200 ? 18.939 -6.714 -12.726 1.00 98.62 200 ALA A CA 1
ATOM 1598 C C . ALA A 1 200 ? 18.871 -6.132 -14.150 1.00 98.62 200 ALA A C 1
ATOM 1600 O O . ALA A 1 200 ? 19.788 -6.331 -14.947 1.00 98.62 200 ALA A O 1
ATOM 1601 N N . LYS A 1 201 ? 17.824 -5.353 -14.455 1.00 98.69 201 LYS A N 1
ATOM 1602 C CA . LYS A 1 201 ? 17.684 -4.669 -15.748 1.00 98.69 201 LYS A CA 1
ATOM 1603 C C . LYS A 1 201 ? 18.773 -3.617 -15.966 1.00 98.69 201 LYS A C 1
ATOM 1605 O O . LYS A 1 201 ? 19.313 -3.521 -17.064 1.00 98.69 201 LYS A O 1
ATOM 1610 N N . ASN A 1 202 ? 19.116 -2.849 -14.935 1.00 98.44 202 ASN A N 1
ATOM 1611 C CA . ASN A 1 202 ? 20.185 -1.855 -15.013 1.00 98.44 202 ASN A CA 1
ATOM 1612 C C . ASN A 1 202 ? 21.543 -2.516 -15.268 1.00 98.44 202 ASN A C 1
ATOM 1614 O O . ASN A 1 202 ? 22.294 -2.038 -16.111 1.00 98.44 202 ASN A O 1
ATOM 1618 N N . ASN A 1 203 ? 21.822 -3.648 -14.618 1.00 98.56 203 ASN A N 1
ATOM 1619 C CA . ASN A 1 203 ? 23.037 -4.422 -14.866 1.00 98.56 203 ASN A CA 1
ATOM 1620 C C . ASN A 1 203 ? 23.080 -4.956 -16.303 1.00 98.56 203 ASN A C 1
ATOM 1622 O O . ASN A 1 203 ? 24.109 -4.844 -16.961 1.00 98.56 203 ASN A O 1
ATOM 1626 N N . GLN A 1 204 ? 21.957 -5.461 -16.823 1.00 98.69 204 GLN A N 1
ATOM 1627 C CA . GLN A 1 204 ? 21.863 -5.898 -18.218 1.00 98.69 204 GLN A CA 1
ATOM 1628 C C . GLN A 1 204 ? 22.148 -4.750 -19.198 1.00 98.69 204 GLN A C 1
ATOM 1630 O O . GLN A 1 204 ? 22.905 -4.926 -20.150 1.00 98.69 204 GLN A O 1
ATOM 1635 N N . LEU A 1 205 ? 21.565 -3.571 -18.962 1.00 98.50 205 LEU A N 1
ATOM 1636 C CA . LEU A 1 205 ? 21.815 -2.386 -19.786 1.00 98.50 205 LEU A CA 1
ATOM 1637 C C . LEU A 1 205 ? 23.273 -1.923 -19.689 1.00 98.50 205 LEU A C 1
ATOM 1639 O O . LEU A 1 205 ? 23.851 -1.550 -20.703 1.00 98.50 205 LEU A O 1
ATOM 1643 N N . ALA A 1 206 ? 23.882 -1.986 -18.504 1.00 98.50 206 ALA A N 1
ATOM 1644 C CA . ALA A 1 206 ? 25.294 -1.664 -18.323 1.00 98.50 206 ALA A CA 1
ATOM 1645 C C . ALA A 1 206 ? 26.202 -2.625 -19.111 1.00 98.50 206 ALA A C 1
ATOM 1647 O O . ALA A 1 206 ? 27.115 -2.172 -19.796 1.00 98.50 206 ALA A O 1
ATOM 1648 N N . SER A 1 207 ? 25.918 -3.933 -19.084 1.00 98.56 207 SER A N 1
ATOM 1649 C CA . SER A 1 207 ? 26.641 -4.918 -19.898 1.00 98.56 207 SER A CA 1
ATOM 1650 C C . SER A 1 207 ? 26.467 -4.677 -21.398 1.00 98.56 207 SER A C 1
ATOM 1652 O O . SER A 1 207 ? 27.437 -4.795 -22.142 1.00 98.56 207 SER A O 1
ATOM 1654 N N . GLN A 1 208 ? 25.262 -4.304 -21.844 1.00 98.50 208 GLN A N 1
ATOM 1655 C CA . GLN A 1 208 ? 25.018 -3.966 -23.248 1.00 98.50 208 GLN A CA 1
ATOM 1656 C C . GLN A 1 208 ? 25.815 -2.731 -23.676 1.00 98.50 208 GLN A C 1
ATOM 1658 O O . GLN A 1 208 ? 26.470 -2.758 -24.710 1.00 98.50 208 GLN A O 1
ATOM 1663 N N . LEU A 1 209 ? 25.805 -1.672 -22.863 1.00 98.38 209 LEU A N 1
ATOM 1664 C CA . LEU A 1 209 ? 26.568 -0.459 -23.149 1.00 98.38 209 LEU A CA 1
ATOM 1665 C C . LEU A 1 209 ? 28.067 -0.744 -23.248 1.00 98.38 209 LEU A C 1
ATOM 1667 O O . LEU A 1 209 ? 28.735 -0.173 -24.103 1.00 98.38 209 LEU A O 1
ATOM 1671 N N . GLU A 1 210 ? 28.604 -1.625 -22.405 1.00 98.69 210 GLU A N 1
ATOM 1672 C CA . GLU A 1 210 ? 30.017 -1.992 -22.490 1.00 98.69 210 GLU A CA 1
ATOM 1673 C C . GLU A 1 210 ? 30.328 -2.808 -23.755 1.00 98.69 210 GLU A C 1
ATOM 1675 O O . GLU A 1 210 ? 31.330 -2.544 -24.417 1.00 98.69 210 GLU A O 1
ATOM 1680 N N . ALA A 1 211 ? 29.445 -3.730 -24.154 1.00 98.56 211 ALA A N 1
ATOM 1681 C CA . ALA A 1 211 ? 29.580 -4.451 -25.421 1.00 98.56 211 ALA A CA 1
ATOM 1682 C C . ALA A 1 211 ? 29.566 -3.492 -26.626 1.00 98.56 211 ALA A C 1
ATOM 1684 O O . ALA A 1 211 ? 30.454 -3.561 -27.479 1.00 98.56 211 ALA A O 1
ATOM 1685 N N . ASP A 1 212 ? 28.625 -2.545 -26.647 1.00 98.19 212 ASP A N 1
ATOM 1686 C CA . ASP A 1 212 ? 28.523 -1.526 -27.695 1.00 98.19 212 ASP A CA 1
ATOM 1687 C C . ASP A 1 212 ? 29.779 -0.635 -27.727 1.00 98.19 212 ASP A C 1
ATOM 1689 O O . ASP A 1 212 ? 30.270 -0.272 -28.797 1.00 98.19 212 ASP A O 1
ATOM 1693 N N . ARG A 1 213 ? 30.357 -0.297 -26.564 1.00 98.62 213 ARG A N 1
ATOM 1694 C CA . ARG A 1 213 ? 31.615 0.469 -26.486 1.00 98.62 213 ARG A CA 1
ATOM 1695 C C . ARG A 1 213 ? 32.790 -0.287 -27.095 1.00 98.62 213 ARG A C 1
ATOM 1697 O O . ARG A 1 213 ? 33.574 0.319 -27.827 1.00 98.62 213 ARG A O 1
ATOM 1704 N N . VAL A 1 214 ? 32.909 -1.586 -26.820 1.00 98.69 214 VAL A N 1
ATOM 1705 C CA . VAL A 1 214 ? 33.945 -2.442 -27.417 1.00 98.69 214 VAL A CA 1
ATOM 1706 C C . VAL A 1 214 ? 33.764 -2.537 -28.935 1.00 98.69 214 VAL A C 1
ATOM 1708 O O . VAL A 1 214 ? 34.745 -2.436 -29.674 1.00 98.69 214 VAL A O 1
ATOM 1711 N N . GLU A 1 215 ? 32.526 -2.671 -29.416 1.00 98.62 215 GLU A N 1
ATOM 1712 C CA . GLU A 1 215 ? 32.223 -2.691 -30.851 1.00 98.62 215 GLU A CA 1
ATOM 1713 C C . GLU A 1 215 ? 32.580 -1.363 -31.534 1.00 98.62 215 GLU A C 1
ATOM 1715 O O . GLU A 1 215 ? 33.256 -1.363 -32.564 1.00 98.62 215 GLU A O 1
ATOM 1720 N N . ILE A 1 216 ? 32.207 -0.226 -30.937 1.00 98.19 216 ILE A N 1
ATOM 1721 C CA . ILE A 1 216 ? 32.569 1.107 -31.443 1.00 98.19 216 ILE A CA 1
ATOM 1722 C C . ILE A 1 216 ? 34.089 1.259 -31.533 1.00 98.19 216 ILE A C 1
ATOM 1724 O O . ILE A 1 216 ? 34.594 1.790 -32.522 1.00 98.19 216 ILE A O 1
ATOM 1728 N N . GLU A 1 217 ? 34.828 0.801 -30.524 1.00 98.69 217 GLU A N 1
ATOM 1729 C CA . GLU A 1 217 ? 36.288 0.886 -30.523 1.00 98.69 217 GLU A CA 1
ATOM 1730 C C . GLU A 1 217 ? 36.920 0.009 -31.612 1.00 98.69 217 GLU A C 1
ATOM 1732 O O . GLU A 1 217 ? 37.871 0.428 -32.272 1.00 98.69 217 GLU A O 1
ATOM 1737 N N . LYS A 1 218 ? 36.361 -1.179 -31.865 1.00 98.69 218 LYS A N 1
ATOM 1738 C CA . LYS A 1 218 ? 36.781 -2.027 -32.986 1.00 98.69 218 LYS A CA 1
ATOM 1739 C C . LYS A 1 218 ? 36.547 -1.331 -34.328 1.00 98.69 218 LYS A C 1
ATOM 1741 O O . LYS A 1 218 ? 37.484 -1.187 -35.105 1.00 98.69 218 LYS A O 1
ATOM 1746 N N . LEU A 1 219 ? 35.336 -0.826 -34.561 1.00 98.31 219 LEU A N 1
ATOM 1747 C CA . LEU A 1 219 ? 34.992 -0.129 -35.804 1.00 98.31 219 LEU A CA 1
ATOM 1748 C C . LEU A 1 219 ? 35.859 1.116 -36.028 1.00 98.31 219 LEU A C 1
ATOM 1750 O O . LEU A 1 219 ? 36.217 1.430 -37.159 1.00 98.31 219 LEU A O 1
ATOM 1754 N N . ARG A 1 220 ? 36.235 1.827 -34.959 1.00 98.44 220 ARG A N 1
ATOM 1755 C CA . ARG A 1 220 ? 37.173 2.955 -35.050 1.00 98.44 220 ARG A CA 1
ATOM 1756 C C . ARG A 1 220 ? 38.542 2.527 -35.570 1.00 98.44 220 ARG A C 1
ATOM 1758 O O . ARG A 1 220 ? 39.096 3.239 -36.404 1.00 98.44 220 ARG A O 1
ATOM 1765 N N . LYS A 1 221 ? 39.073 1.394 -35.103 1.00 98.62 221 LYS A N 1
ATOM 1766 C CA . LYS A 1 221 ? 40.341 0.836 -35.598 1.00 98.62 221 LYS A CA 1
ATOM 1767 C C . LYS A 1 221 ? 40.225 0.421 -37.060 1.00 98.62 221 LYS A C 1
ATOM 1769 O O . LYS A 1 221 ? 41.044 0.858 -37.860 1.00 98.62 221 LYS A O 1
ATOM 1774 N N . ASP A 1 222 ? 39.152 -0.283 -37.414 1.00 97.38 222 ASP A N 1
ATOM 1775 C CA . ASP A 1 222 ? 38.893 -0.707 -38.795 1.00 97.38 222 ASP A CA 1
ATOM 1776 C C . ASP A 1 222 ? 38.843 0.505 -39.751 1.00 97.38 222 ASP A C 1
ATOM 1778 O O . ASP A 1 222 ? 39.473 0.499 -40.805 1.00 97.38 222 ASP A O 1
ATOM 1782 N N . VAL A 1 223 ? 38.184 1.604 -39.355 1.00 98.56 223 VAL A N 1
ATOM 1783 C CA . VAL A 1 223 ? 38.143 2.854 -40.144 1.00 98.56 223 VAL A CA 1
ATOM 1784 C C . VAL A 1 223 ? 39.529 3.497 -40.298 1.00 98.56 223 VAL A C 1
ATOM 1786 O O . VAL A 1 223 ? 39.822 4.092 -41.339 1.00 98.56 223 VAL A O 1
ATOM 1789 N N . ILE A 1 224 ? 40.384 3.430 -39.273 1.00 98.44 224 ILE A N 1
ATOM 1790 C CA . ILE A 1 224 ? 41.762 3.940 -39.348 1.00 98.44 224 ILE A CA 1
ATOM 1791 C C . ILE A 1 224 ? 42.590 3.090 -40.321 1.00 98.44 224 ILE A C 1
ATOM 1793 O O . ILE A 1 224 ? 43.289 3.652 -41.169 1.00 98.44 224 ILE A O 1
ATOM 1797 N N . ASP A 1 225 ? 42.471 1.766 -40.240 1.00 98.38 225 ASP A N 1
ATOM 1798 C CA . ASP A 1 225 ? 43.178 0.828 -41.115 1.00 98.38 225 ASP A CA 1
ATOM 1799 C C . ASP A 1 225 ? 42.722 0.963 -42.572 1.00 98.38 225 ASP A C 1
ATOM 1801 O O . ASP A 1 225 ? 43.557 1.050 -43.474 1.00 98.38 225 ASP A O 1
ATOM 1805 N N . GLU A 1 226 ? 41.416 1.102 -42.823 1.00 98.25 226 GLU A N 1
ATOM 1806 C CA . GLU A 1 226 ? 40.900 1.386 -44.165 1.00 98.25 226 GLU A CA 1
ATOM 1807 C C . GLU A 1 226 ? 41.502 2.673 -44.735 1.00 98.25 226 GLU A C 1
ATOM 1809 O O . GLU A 1 226 ? 41.991 2.680 -45.865 1.00 98.25 226 GLU A O 1
ATOM 1814 N N . ARG A 1 227 ? 41.527 3.769 -43.961 1.00 98.44 227 ARG A N 1
ATOM 1815 C CA . ARG A 1 227 ? 42.139 5.037 -44.406 1.00 98.44 227 ARG A CA 1
ATOM 1816 C C . ARG A 1 227 ? 43.614 4.874 -44.757 1.00 98.44 227 ARG A C 1
ATOM 1818 O O . ARG A 1 227 ? 44.077 5.497 -45.714 1.00 98.44 227 ARG A O 1
ATOM 1825 N N . ARG A 1 228 ? 44.350 4.053 -44.006 1.00 98.56 228 ARG A N 1
ATOM 1826 C CA . ARG A 1 228 ? 45.748 3.735 -44.305 1.00 98.56 228 ARG A CA 1
ATOM 1827 C C . ARG A 1 228 ? 45.872 2.995 -45.638 1.00 98.56 228 ARG A C 1
ATOM 1829 O O . ARG A 1 228 ? 46.645 3.432 -46.487 1.00 98.56 228 ARG A O 1
ATOM 1836 N N . LEU A 1 229 ? 45.077 1.947 -45.850 1.00 98.38 229 LEU A N 1
ATOM 1837 C CA . LEU A 1 229 ? 45.065 1.186 -47.104 1.00 98.38 229 LEU A CA 1
ATOM 1838 C C . LEU A 1 229 ? 44.689 2.063 -48.307 1.00 98.38 229 LEU A C 1
ATOM 1840 O O . LEU A 1 229 ? 45.293 1.951 -49.373 1.00 98.38 229 LEU A O 1
ATOM 1844 N N . TYR A 1 230 ? 43.729 2.978 -48.140 1.00 98.19 230 TYR A N 1
ATOM 1845 C CA . TYR A 1 230 ? 43.374 3.955 -49.172 1.00 98.19 230 TYR A CA 1
ATOM 1846 C C . TYR A 1 230 ? 44.564 4.833 -49.564 1.00 98.19 230 TYR A C 1
ATOM 1848 O O . TYR A 1 230 ? 44.808 5.028 -50.753 1.00 98.19 230 TYR A O 1
ATOM 1856 N N . LYS A 1 231 ? 45.331 5.314 -48.581 1.00 98.56 231 LYS A N 1
ATOM 1857 C CA . LYS A 1 231 ? 46.528 6.122 -48.829 1.00 98.56 231 LYS A CA 1
ATOM 1858 C C . LYS A 1 231 ? 47.607 5.333 -49.579 1.00 98.56 231 LYS A C 1
ATOM 1860 O O . LYS A 1 231 ? 48.132 5.831 -50.570 1.00 98.56 231 LYS A O 1
ATOM 1865 N N . GLU A 1 232 ? 47.890 4.102 -49.155 1.00 98.56 232 GLU A N 1
ATOM 1866 C CA . GLU A 1 232 ? 48.859 3.214 -49.822 1.00 98.56 232 GLU A CA 1
ATOM 1867 C C . GLU A 1 232 ? 48.446 2.928 -51.279 1.00 98.56 232 GLU A C 1
ATOM 1869 O O . GLU A 1 232 ? 49.264 2.986 -52.202 1.00 98.56 232 GLU A O 1
ATOM 1874 N N . ARG A 1 233 ? 47.148 2.698 -51.520 1.00 98.31 233 ARG A N 1
ATOM 1875 C CA . ARG A 1 233 ? 46.600 2.527 -52.872 1.00 98.31 233 ARG A CA 1
ATOM 1876 C C . ARG A 1 233 ? 46.764 3.787 -53.719 1.00 98.31 233 ARG A C 1
ATOM 1878 O O . ARG A 1 233 ? 47.127 3.684 -54.890 1.00 98.31 233 ARG A O 1
ATOM 1885 N N . ASP A 1 234 ? 46.490 4.961 -53.162 1.00 98.44 234 ASP A N 1
ATOM 1886 C CA . ASP A 1 234 ? 46.617 6.227 -53.884 1.00 98.44 234 ASP A CA 1
ATOM 1887 C C . ASP A 1 234 ? 48.081 6.518 -54.257 1.00 98.44 234 ASP A C 1
ATOM 1889 O O . ASP A 1 234 ? 48.357 6.948 -55.380 1.00 98.44 234 ASP A O 1
ATOM 1893 N N . GLU A 1 235 ? 49.028 6.209 -53.368 1.00 98.62 235 GLU A N 1
ATOM 1894 C CA . GLU A 1 235 ? 50.469 6.285 -53.638 1.00 98.62 235 GLU A CA 1
ATOM 1895 C C . GLU A 1 235 ? 50.884 5.337 -54.778 1.00 98.62 235 GLU A C 1
ATOM 1897 O O . GLU A 1 235 ? 51.585 5.757 -55.707 1.00 98.62 235 GLU A O 1
ATOM 1902 N N . LEU A 1 236 ? 50.389 4.093 -54.780 1.00 98.50 236 LEU A N 1
ATOM 1903 C CA . LEU A 1 236 ? 50.634 3.130 -55.860 1.00 98.50 236 LEU A CA 1
ATOM 1904 C C . LEU A 1 236 ? 50.041 3.599 -57.196 1.00 98.50 236 LEU A C 1
ATOM 1906 O O . LEU A 1 236 ? 50.697 3.515 -58.234 1.00 98.50 236 LEU A O 1
ATOM 1910 N N . VAL A 1 237 ? 48.819 4.139 -57.186 1.00 98.44 237 VAL A N 1
ATOM 1911 C CA . VAL A 1 237 ? 48.183 4.704 -58.386 1.00 98.44 237 VAL A CA 1
ATOM 1912 C C . VAL A 1 237 ? 49.007 5.865 -58.939 1.00 98.44 237 VAL A C 1
ATOM 1914 O O . VAL A 1 237 ? 49.185 5.969 -60.154 1.00 98.44 237 VAL A O 1
ATOM 1917 N N . GLN A 1 238 ? 49.533 6.738 -58.078 1.00 98.56 238 GLN A N 1
ATOM 1918 C CA . GLN A 1 238 ? 50.424 7.814 -58.511 1.00 98.56 238 GLN A CA 1
ATOM 1919 C C . GLN A 1 238 ? 51.727 7.275 -59.110 1.00 98.56 238 GLN A C 1
ATOM 1921 O O . GLN A 1 238 ? 52.179 7.797 -60.129 1.00 98.56 238 GLN A O 1
ATOM 1926 N N . GLN A 1 239 ? 52.310 6.231 -58.517 1.00 98.56 239 GLN A N 1
ATOM 1927 C CA . GLN A 1 239 ? 53.512 5.591 -59.044 1.00 98.56 239 GLN A CA 1
ATOM 1928 C C . GLN A 1 239 ? 53.269 4.993 -60.434 1.00 98.56 239 GLN A C 1
ATOM 1930 O O . GLN A 1 239 ? 53.972 5.340 -61.379 1.00 98.56 239 GLN A O 1
ATOM 1935 N N . LEU A 1 240 ? 52.204 4.205 -60.594 1.00 98.19 240 LEU A N 1
ATOM 1936 C CA . LEU A 1 240 ? 51.831 3.615 -61.881 1.00 98.19 240 LEU A CA 1
ATOM 1937 C C . LEU A 1 240 ? 51.551 4.676 -62.951 1.00 98.19 240 LEU A C 1
ATOM 1939 O O . LEU A 1 240 ? 51.904 4.488 -64.112 1.00 98.19 240 LEU A O 1
ATOM 1943 N N . LYS A 1 241 ? 50.956 5.818 -62.580 1.00 98.31 241 LYS A N 1
ATOM 1944 C CA . LYS A 1 241 ? 50.779 6.951 -63.504 1.00 98.31 241 LYS A CA 1
ATOM 1945 C C . LYS A 1 241 ? 52.119 7.504 -63.995 1.00 98.31 241 LYS A C 1
ATOM 1947 O O . LYS A 1 241 ? 52.248 7.764 -65.191 1.00 98.31 241 LYS A O 1
ATOM 1952 N N . ARG A 1 242 ? 53.108 7.659 -63.104 1.00 98.44 242 ARG A N 1
ATOM 1953 C CA . ARG A 1 242 ? 54.468 8.094 -63.474 1.00 98.44 242 ARG A CA 1
ATOM 1954 C C . ARG A 1 242 ? 55.140 7.084 -64.406 1.00 98.44 242 ARG A C 1
ATOM 1956 O O . ARG A 1 242 ? 55.682 7.480 -65.437 1.00 98.44 242 ARG A O 1
ATOM 1963 N N . ASP A 1 243 ? 55.043 5.795 -64.091 1.00 98.12 243 ASP A N 1
ATOM 1964 C CA . ASP A 1 243 ? 55.646 4.716 -64.883 1.00 98.12 243 ASP A CA 1
ATOM 1965 C C . ASP A 1 243 ? 54.996 4.587 -66.271 1.00 98.12 243 ASP A C 1
ATOM 1967 O O . ASP A 1 243 ? 55.685 4.412 -67.283 1.00 98.12 243 ASP A O 1
ATOM 1971 N N . LEU A 1 244 ? 53.670 4.749 -66.347 1.00 98.38 244 LEU A N 1
ATOM 1972 C CA . LEU A 1 244 ? 52.924 4.795 -67.604 1.00 98.38 244 LEU A CA 1
ATOM 1973 C C . LEU A 1 244 ? 53.358 5.989 -68.464 1.00 98.38 244 LEU A C 1
ATOM 1975 O O . LEU A 1 244 ? 53.576 5.840 -69.668 1.00 98.38 244 LEU A O 1
ATOM 1979 N N . GLU A 1 245 ? 53.502 7.174 -67.867 1.00 98.44 245 GLU A N 1
ATOM 1980 C CA . GLU A 1 245 ? 53.960 8.369 -68.578 1.00 98.44 245 GLU A CA 1
ATOM 1981 C C . GLU A 1 245 ? 55.389 8.194 -69.110 1.00 98.44 245 GLU A C 1
ATOM 1983 O O . GLU A 1 245 ? 55.675 8.529 -70.265 1.00 98.44 245 GLU A O 1
ATOM 1988 N N . TYR A 1 246 ? 56.278 7.625 -68.296 1.00 98.44 246 TYR A N 1
ATOM 1989 C CA . TYR A 1 246 ? 57.645 7.305 -68.687 1.00 98.44 246 TYR A CA 1
ATOM 1990 C C . TYR A 1 246 ? 57.688 6.309 -69.856 1.00 98.44 246 TYR A C 1
ATOM 1992 O O . TYR A 1 246 ? 58.326 6.572 -70.879 1.00 98.44 246 TYR A O 1
ATOM 2000 N N . SER A 1 247 ? 56.933 5.213 -69.755 1.00 97.56 247 SER A N 1
ATOM 2001 C CA . SER A 1 247 ? 56.824 4.192 -70.804 1.00 97.56 247 SER A CA 1
ATOM 2002 C C . SER A 1 247 ? 56.253 4.770 -72.099 1.00 97.56 247 SER A C 1
ATOM 2004 O O . SER A 1 247 ? 56.756 4.495 -73.188 1.00 97.56 247 SER A O 1
ATOM 2006 N N . ARG A 1 248 ? 55.253 5.655 -72.003 1.00 98.00 248 ARG A N 1
ATOM 2007 C CA . ARG A 1 248 ? 54.694 6.371 -73.158 1.00 98.00 248 ARG A CA 1
ATOM 2008 C C . ARG A 1 248 ? 55.747 7.239 -73.844 1.00 98.00 248 ARG A C 1
ATOM 2010 O O . ARG A 1 248 ? 55.833 7.228 -75.071 1.00 98.00 248 ARG A O 1
ATOM 2017 N N . LYS A 1 249 ? 56.569 7.967 -73.079 1.00 97.81 249 LYS A N 1
ATOM 2018 C CA . LYS A 1 249 ? 57.685 8.761 -73.625 1.00 97.81 249 LYS A CA 1
ATOM 2019 C C . LYS A 1 249 ? 58.711 7.867 -74.332 1.00 97.81 249 LYS A C 1
ATOM 2021 O O . LYS A 1 249 ? 59.114 8.192 -75.450 1.00 97.81 249 LYS A O 1
ATOM 2026 N N . GLN A 1 250 ? 59.078 6.726 -73.742 1.00 97.50 250 GLN A N 1
ATOM 2027 C CA . GLN A 1 250 ? 59.968 5.749 -74.383 1.00 97.50 250 GLN A CA 1
ATOM 2028 C C . GLN A 1 250 ? 59.378 5.179 -75.680 1.00 97.50 250 GLN A C 1
ATOM 2030 O O . GLN A 1 250 ? 60.069 5.135 -76.695 1.00 97.50 250 GLN A O 1
ATOM 2035 N N . ALA A 1 251 ? 58.100 4.796 -75.682 1.00 96.19 251 ALA A N 1
ATOM 2036 C CA . ALA A 1 251 ? 57.421 4.281 -76.868 1.00 96.19 251 ALA A CA 1
ATOM 2037 C C . ALA A 1 251 ? 57.391 5.320 -77.997 1.00 96.19 251 ALA A C 1
ATOM 2039 O O . ALA A 1 251 ? 57.694 5.000 -79.143 1.00 96.19 251 ALA A O 1
ATOM 2040 N N . VAL A 1 252 ? 57.106 6.589 -77.681 1.00 97.00 252 VAL A N 1
ATOM 2041 C CA . VAL A 1 252 ? 57.190 7.691 -78.654 1.00 97.00 252 VAL A CA 1
ATOM 2042 C C . VAL A 1 252 ? 58.608 7.816 -79.225 1.00 97.00 252 VAL A C 1
ATOM 2044 O O . VAL A 1 252 ? 58.763 8.003 -80.431 1.00 97.00 252 VAL A O 1
ATOM 2047 N N . PHE A 1 253 ? 59.646 7.690 -78.395 1.00 96.62 253 PHE A N 1
ATOM 2048 C CA . PHE A 1 253 ? 61.042 7.727 -78.841 1.00 96.62 253 PHE A CA 1
ATOM 2049 C C . PHE A 1 253 ? 61.418 6.533 -79.737 1.00 96.62 253 PHE A C 1
ATOM 2051 O O . PHE A 1 253 ? 62.003 6.728 -80.804 1.00 96.62 253 PHE A O 1
ATOM 2058 N N . LEU A 1 254 ? 61.046 5.308 -79.355 1.00 95.44 254 LEU A N 1
ATOM 2059 C CA . LEU A 1 254 ? 61.279 4.102 -80.156 1.00 95.44 254 LEU A CA 1
ATOM 2060 C C . LEU A 1 254 ? 60.510 4.137 -81.478 1.00 95.44 254 LEU A C 1
ATOM 2062 O O . LEU A 1 254 ? 61.089 3.840 -82.516 1.00 95.44 254 LEU A O 1
ATOM 2066 N N . ASN A 1 255 ? 59.253 4.583 -81.476 1.00 94.62 255 ASN A N 1
ATOM 2067 C CA . ASN A 1 255 ? 58.466 4.753 -82.698 1.00 94.62 255 ASN A CA 1
ATOM 2068 C C . ASN A 1 255 ? 59.106 5.766 -83.653 1.00 94.62 255 ASN A C 1
ATOM 2070 O O . ASN A 1 255 ? 59.124 5.544 -84.862 1.00 94.62 255 ASN A O 1
ATOM 2074 N N . LYS A 1 256 ? 59.688 6.856 -83.130 1.00 94.75 256 LYS A N 1
ATOM 2075 C CA . LYS A 1 256 ? 60.485 7.784 -83.947 1.00 94.75 256 LYS A CA 1
ATOM 2076 C C . LYS A 1 256 ? 61.697 7.080 -84.570 1.00 94.75 256 LYS A C 1
ATOM 2078 O O . LYS A 1 256 ? 61.916 7.246 -85.766 1.00 94.75 256 LYS A O 1
ATOM 2083 N N . LYS A 1 257 ? 62.441 6.262 -83.810 1.00 93.69 257 LYS A N 1
ATOM 2084 C CA . LYS A 1 257 ? 63.564 5.460 -84.341 1.00 93.69 257 LYS A CA 1
ATOM 2085 C C . LYS A 1 257 ? 63.119 4.452 -85.404 1.00 93.69 257 LYS A C 1
ATOM 2087 O O . LYS A 1 257 ? 63.719 4.399 -86.471 1.00 93.69 257 LYS A O 1
ATOM 2092 N N . LEU A 1 258 ? 62.059 3.687 -85.142 1.00 90.75 258 LEU A N 1
ATOM 2093 C CA . LEU A 1 258 ? 61.505 2.718 -86.092 1.00 90.75 258 LEU A CA 1
ATOM 2094 C C . LEU A 1 258 ? 61.033 3.395 -87.377 1.00 90.75 258 LEU A C 1
ATOM 2096 O O . LEU A 1 258 ? 61.269 2.861 -88.451 1.00 90.75 258 LEU A O 1
ATOM 2100 N N . LYS A 1 259 ? 60.427 4.585 -87.296 1.00 89.81 259 LYS A N 1
ATOM 2101 C CA . LYS A 1 259 ? 60.018 5.350 -88.481 1.00 89.81 259 LYS A CA 1
ATOM 2102 C C . LYS A 1 259 ? 61.213 5.735 -89.359 1.00 89.81 259 LYS A C 1
ATOM 2104 O O . LYS A 1 259 ? 61.106 5.643 -90.578 1.00 89.81 259 LYS A O 1
ATOM 2109 N N . VAL A 1 260 ? 62.341 6.109 -88.751 1.00 85.88 260 VAL A N 1
ATOM 2110 C CA . VAL A 1 260 ? 63.600 6.373 -89.471 1.00 85.88 260 VAL A CA 1
ATOM 2111 C C . VAL A 1 260 ? 64.125 5.095 -90.138 1.00 85.88 260 VAL A C 1
ATOM 2113 O O . VAL A 1 260 ? 64.468 5.124 -91.315 1.00 85.88 260 VAL A O 1
ATOM 2116 N N . LEU A 1 261 ? 64.116 3.959 -89.431 1.00 80.81 261 LEU A N 1
ATOM 2117 C CA . LEU A 1 261 ? 64.558 2.670 -89.984 1.00 80.81 261 LEU A CA 1
ATOM 2118 C C . LEU A 1 261 ? 63.628 2.143 -91.096 1.00 80.81 261 LEU A C 1
ATOM 2120 O O . LEU A 1 261 ? 64.095 1.653 -92.119 1.00 80.81 261 LEU A O 1
ATOM 2124 N N . ALA A 1 262 ? 62.311 2.286 -90.956 1.00 77.62 262 ALA A N 1
ATOM 2125 C CA . ALA A 1 262 ? 61.340 1.868 -91.968 1.00 77.62 262 ALA A CA 1
ATOM 2126 C C . ALA A 1 262 ? 61.453 2.694 -93.261 1.00 77.62 262 ALA A C 1
ATOM 2128 O O . ALA A 1 262 ? 61.308 2.146 -94.352 1.00 77.62 262 ALA A O 1
ATOM 2129 N N . GLN A 1 263 ? 61.779 3.989 -93.160 1.00 68.69 263 GLN A N 1
ATOM 2130 C CA . GLN A 1 263 ? 62.087 4.824 -94.328 1.00 68.69 263 GLN A CA 1
ATOM 2131 C C . GLN A 1 263 ? 63.337 4.343 -95.083 1.00 68.69 263 GLN A C 1
ATOM 2133 O O . GLN A 1 263 ? 63.404 4.524 -96.295 1.00 68.69 263 GLN A O 1
ATOM 2138 N N . SER A 1 264 ? 64.279 3.669 -94.413 1.00 55.12 264 SER A N 1
ATOM 2139 C CA . SER A 1 264 ? 65.420 3.006 -95.064 1.00 55.12 264 SER A CA 1
ATOM 2140 C C . SER A 1 264 ? 65.140 1.582 -95.575 1.00 55.12 264 SER A C 1
ATOM 2142 O O . SER A 1 264 ? 65.969 1.039 -96.299 1.00 55.12 264 SER A O 1
ATOM 2144 N N . SER A 1 265 ? 63.998 0.965 -95.242 1.00 44.31 265 SER A N 1
ATOM 2145 C CA . SER A 1 265 ? 63.712 -0.453 -95.554 1.00 44.31 265 SER A CA 1
ATOM 2146 C C . SER A 1 265 ? 62.459 -0.695 -96.408 1.00 44.31 265 SER A C 1
ATOM 2148 O O . SER A 1 265 ? 62.176 -1.837 -96.765 1.00 44.31 265 SER A O 1
ATOM 2150 N N . SER A 1 266 ? 61.713 0.344 -96.790 1.00 41.19 266 SER A N 1
ATOM 2151 C CA . SER A 1 266 ? 60.493 0.200 -97.597 1.00 41.19 266 SER A CA 1
ATOM 2152 C C . SER A 1 266 ? 60.793 0.156 -99.100 1.00 41.19 266 SER A C 1
ATOM 2154 O O . SER A 1 266 ? 60.493 1.080 -99.852 1.00 41.19 266 SER A O 1
ATOM 2156 N N . SER A 1 267 ? 61.392 -0.956 -99.525 1.00 38.91 267 SER A N 1
ATOM 2157 C CA . SER A 1 267 ? 61.351 -1.450 -100.904 1.00 38.91 267 SER A CA 1
ATOM 2158 C C . SER A 1 267 ? 61.255 -2.981 -100.889 1.00 38.91 267 SER A C 1
ATOM 2160 O O . SER A 1 267 ? 62.166 -3.670 -101.327 1.00 38.91 267 SER A O 1
ATOM 2162 N N . ASN A 1 268 ? 60.196 -3.530 -100.275 1.00 32.81 268 ASN A N 1
ATOM 2163 C CA . ASN A 1 268 ? 59.522 -4.768 -100.704 1.00 32.81 268 ASN A CA 1
ATOM 2164 C C . ASN A 1 268 ? 58.420 -5.227 -99.722 1.00 32.81 268 ASN A C 1
ATOM 2166 O O . ASN A 1 268 ? 58.694 -5.575 -98.582 1.00 32.81 268 ASN A O 1
ATOM 2170 N N . ARG A 1 269 ? 57.210 -5.352 -100.288 1.00 32.25 269 ARG A N 1
ATOM 2171 C CA . ARG A 1 269 ? 56.228 -6.450 -100.143 1.00 32.25 269 ARG A CA 1
ATOM 2172 C C . ARG A 1 269 ? 55.400 -6.688 -98.854 1.00 32.25 269 ARG A C 1
ATOM 2174 O O . ARG A 1 269 ? 55.891 -7.175 -97.850 1.00 32.25 269 ARG A O 1
ATOM 2181 N N . ILE A 1 270 ? 54.081 -6.605 -99.112 1.00 32.69 270 ILE A N 1
ATOM 2182 C CA . ILE A 1 270 ? 53.010 -7.632 -98.989 1.00 32.69 270 ILE A CA 1
ATOM 2183 C C . ILE A 1 270 ? 52.112 -7.679 -97.733 1.00 32.69 270 ILE A C 1
ATOM 2185 O O . ILE A 1 270 ? 52.549 -7.842 -96.602 1.00 32.69 270 ILE A O 1
ATOM 2189 N N . SER A 1 271 ? 50.812 -7.621 -98.068 1.00 44.00 271 SER A N 1
ATOM 2190 C CA . SER A 1 271 ? 49.549 -7.999 -97.416 1.00 44.00 271 SER A CA 1
ATOM 2191 C C . SER A 1 271 ? 49.521 -9.131 -96.385 1.00 44.00 271 SER A C 1
ATOM 2193 O O . SER A 1 271 ? 50.068 -10.201 -96.625 1.00 44.00 271 SER A O 1
ATOM 2195 N N . ALA A 1 272 ? 48.684 -8.927 -95.359 1.00 33.66 272 ALA A N 1
ATOM 2196 C CA . ALA A 1 272 ? 47.726 -9.839 -94.690 1.00 33.66 272 ALA A CA 1
ATOM 2197 C C . ALA A 1 272 ? 47.397 -9.187 -93.324 1.00 33.66 272 ALA A C 1
ATOM 2199 O O . ALA A 1 272 ? 48.283 -8.593 -92.727 1.00 33.66 272 ALA A O 1
ATOM 2200 N N . GLY A 1 273 ? 46.206 -9.154 -92.730 1.00 35.06 273 GLY A N 1
ATOM 2201 C CA . GLY A 1 273 ? 44.979 -9.926 -92.861 1.00 35.06 273 GLY A CA 1
ATOM 2202 C C . GLY A 1 273 ? 44.453 -10.192 -91.434 1.00 35.06 273 GLY A C 1
ATOM 2203 O O . GLY A 1 273 ? 45.148 -10.840 -90.665 1.00 35.06 273 GLY A O 1
ATOM 2204 N N . ASN A 1 274 ? 43.226 -9.731 -91.145 1.00 34.56 274 ASN A N 1
ATOM 2205 C CA . ASN A 1 274 ? 42.247 -10.241 -90.158 1.00 34.56 274 ASN A CA 1
ATOM 2206 C C . ASN A 1 274 ? 42.323 -9.959 -88.630 1.00 34.56 274 ASN A C 1
ATOM 2208 O O . ASN A 1 274 ? 43.366 -10.061 -87.995 1.00 34.56 274 ASN A O 1
ATOM 2212 N N . THR A 1 275 ? 41.093 -9.822 -88.074 1.00 33.69 275 THR A N 1
ATOM 2213 C CA . THR A 1 275 ? 40.565 -10.256 -86.741 1.00 33.69 275 THR A CA 1
ATOM 2214 C C . THR A 1 275 ? 40.998 -9.484 -85.482 1.00 33.69 275 THR A C 1
ATOM 2216 O O . THR A 1 275 ? 42.159 -9.133 -85.367 1.00 33.69 275 THR A O 1
ATOM 2219 N N . ALA A 1 276 ? 40.182 -9.189 -84.459 1.00 36.62 276 ALA A N 1
ATOM 2220 C CA . ALA A 1 276 ? 38.787 -9.458 -84.059 1.00 36.62 276 ALA A CA 1
ATOM 2221 C C . ALA A 1 276 ? 38.361 -8.307 -83.096 1.00 36.62 276 ALA A C 1
ATOM 2223 O O . ALA A 1 276 ? 39.221 -7.703 -82.459 1.00 36.62 276 ALA A O 1
ATOM 2224 N N . ASP A 1 277 ? 37.145 -7.765 -83.185 1.00 40.69 277 ASP A N 1
ATOM 2225 C CA . ASP A 1 277 ? 35.989 -8.045 -82.304 1.00 40.69 277 ASP A CA 1
ATOM 2226 C C . ASP A 1 277 ? 36.283 -7.998 -80.789 1.00 40.69 277 ASP A C 1
ATOM 2228 O O . ASP A 1 277 ? 36.922 -8.907 -80.273 1.00 40.69 277 ASP A O 1
ATOM 2232 N N . ASP A 1 278 ? 35.797 -6.955 -80.098 1.00 40.31 278 ASP A N 1
ATOM 2233 C CA . ASP A 1 278 ? 35.105 -7.110 -78.804 1.00 40.31 278 ASP A CA 1
ATOM 2234 C C . ASP A 1 278 ? 34.355 -5.810 -78.445 1.00 40.31 278 ASP A C 1
ATOM 2236 O O . ASP A 1 278 ? 34.851 -4.889 -77.784 1.00 40.31 278 ASP A O 1
ATOM 2240 N N . THR A 1 279 ? 33.142 -5.691 -78.982 1.00 42.91 279 THR A N 1
ATOM 2241 C CA . THR A 1 279 ? 32.231 -4.577 -78.703 1.00 42.91 279 THR A CA 1
ATOM 2242 C C . THR A 1 279 ? 31.514 -4.862 -77.382 1.00 42.91 279 THR A C 1
ATOM 2244 O O . THR A 1 279 ? 30.505 -5.565 -77.352 1.00 42.91 279 THR A O 1
ATOM 2247 N N . LEU A 1 280 ? 32.018 -4.313 -76.271 1.00 43.88 280 LEU A N 1
ATOM 2248 C CA . LEU A 1 280 ? 31.387 -4.410 -74.947 1.00 43.88 280 LEU A CA 1
ATOM 2249 C C . LEU A 1 280 ? 30.055 -3.637 -74.904 1.00 43.88 280 LEU A C 1
ATOM 2251 O O . LEU A 1 280 ? 29.984 -2.470 -74.516 1.00 43.88 280 LEU A O 1
ATOM 2255 N N . ILE A 1 281 ? 28.975 -4.320 -75.288 1.00 41.31 281 ILE A N 1
ATOM 2256 C CA . ILE A 1 281 ? 27.588 -3.894 -75.086 1.00 41.31 281 ILE A CA 1
ATOM 2257 C C . ILE A 1 281 ? 27.278 -3.983 -73.585 1.00 41.31 281 ILE A C 1
ATOM 2259 O O . ILE A 1 281 ? 26.940 -5.042 -73.051 1.00 41.31 281 ILE A O 1
ATOM 2263 N N . VAL A 1 282 ? 27.368 -2.852 -72.886 1.00 44.44 282 VAL A N 1
ATOM 2264 C CA . VAL A 1 282 ? 26.810 -2.696 -71.538 1.00 44.44 282 VAL A CA 1
ATOM 2265 C C . VAL A 1 282 ? 25.289 -2.759 -71.668 1.00 44.44 282 VAL A C 1
ATOM 2267 O O . VAL A 1 282 ? 24.653 -1.802 -72.108 1.00 44.44 282 VAL A O 1
ATOM 2270 N N . LYS A 1 283 ? 24.694 -3.906 -71.312 1.00 42.84 283 LYS A N 1
ATOM 2271 C CA . LYS A 1 283 ? 23.238 -4.034 -71.161 1.00 42.84 283 LYS A CA 1
ATOM 2272 C C . LYS A 1 283 ? 22.762 -2.930 -70.206 1.00 42.84 283 LYS A C 1
ATOM 2274 O O . LYS A 1 283 ? 23.238 -2.905 -69.068 1.00 42.84 283 LYS A O 1
ATOM 2279 N N . PRO A 1 284 ? 21.852 -2.028 -70.618 1.00 45.84 284 PRO A N 1
ATOM 2280 C CA . PRO A 1 284 ? 21.277 -1.066 -69.694 1.00 45.84 284 PRO A CA 1
ATOM 2281 C C . PRO A 1 284 ? 20.599 -1.857 -68.579 1.00 45.84 284 PRO A C 1
ATOM 2283 O O . PRO A 1 284 ? 19.784 -2.745 -68.841 1.00 45.84 284 PRO A O 1
ATOM 2286 N N . ALA A 1 285 ? 20.990 -1.584 -67.333 1.00 47.97 285 ALA A N 1
ATOM 2287 C CA . ALA A 1 285 ? 20.305 -2.127 -66.177 1.00 47.97 285 ALA A CA 1
ATOM 2288 C C . ALA A 1 285 ? 18.829 -1.756 -66.328 1.00 47.97 285 ALA A C 1
ATOM 2290 O O . ALA A 1 285 ? 18.487 -0.574 -66.317 1.00 47.97 285 ALA A O 1
ATOM 2291 N N . VAL A 1 286 ? 17.979 -2.763 -66.535 1.00 55.44 286 VAL A N 1
ATOM 2292 C CA . VAL A 1 286 ? 16.529 -2.601 -66.550 1.00 55.44 286 VAL A CA 1
ATOM 2293 C C . VAL A 1 286 ? 16.162 -2.092 -65.162 1.00 55.44 286 VAL A C 1
ATOM 2295 O O . VAL A 1 286 ? 16.076 -2.853 -64.196 1.00 55.44 286 VAL A O 1
ATOM 2298 N N . LEU A 1 287 ? 16.066 -0.769 -65.036 1.00 61.34 287 LEU A N 1
ATOM 2299 C CA . LEU A 1 287 ? 15.476 -0.116 -63.885 1.00 61.34 287 LEU A CA 1
ATOM 2300 C C . LEU A 1 287 ? 14.071 -0.702 -63.789 1.00 61.34 287 LEU A C 1
ATOM 2302 O O . LEU A 1 287 ? 13.309 -0.644 -64.752 1.00 61.34 287 LEU A O 1
ATOM 2306 N N . GLY A 1 288 ? 13.783 -1.370 -62.671 1.00 69.81 288 GLY A N 1
ATOM 2307 C CA . GLY A 1 288 ? 12.481 -1.992 -62.453 1.00 69.81 288 GLY A CA 1
ATOM 2308 C C . GLY A 1 288 ? 11.338 -0.977 -62.592 1.00 69.81 288 GLY A C 1
ATOM 2309 O O . GLY A 1 288 ? 11.577 0.228 -62.675 1.00 69.81 288 GLY A O 1
ATOM 2310 N N . PRO A 1 289 ? 10.083 -1.430 -62.605 1.00 78.56 289 PRO A N 1
ATOM 2311 C CA . PRO A 1 289 ? 8.951 -0.518 -62.663 1.00 78.56 289 PRO A CA 1
ATOM 2312 C C . PRO A 1 289 ? 8.961 0.427 -61.455 1.00 78.56 289 PRO A C 1
ATOM 2314 O O . PRO A 1 289 ? 9.129 0.015 -60.305 1.00 78.56 289 PRO A O 1
ATOM 2317 N N . SER A 1 290 ? 8.812 1.719 -61.729 1.00 86.06 290 SER A N 1
ATOM 2318 C CA . SER A 1 290 ? 8.566 2.739 -60.714 1.00 86.06 290 SER A CA 1
ATOM 2319 C C . SER A 1 290 ? 7.120 2.648 -60.211 1.00 86.06 290 SER A C 1
ATOM 2321 O O . SER A 1 290 ? 6.222 2.324 -60.985 1.00 86.06 290 SER A O 1
ATOM 2323 N N . MET A 1 291 ? 6.866 2.966 -58.940 1.00 91.06 291 MET A N 1
ATOM 2324 C CA . MET A 1 291 ? 5.534 2.845 -58.324 1.00 91.06 291 MET A CA 1
ATOM 2325 C C . MET A 1 291 ? 5.028 4.207 -57.841 1.00 91.06 291 MET A C 1
ATOM 2327 O O . MET A 1 291 ? 5.771 4.938 -57.195 1.00 91.06 291 MET A O 1
ATOM 2331 N N . LYS A 1 292 ? 3.758 4.550 -58.093 1.00 94.25 292 LYS A N 1
ATOM 2332 C CA . LYS A 1 292 ? 3.146 5.765 -57.521 1.00 94.25 292 LYS A CA 1
ATOM 2333 C C . LYS A 1 292 ? 3.021 5.647 -55.999 1.00 94.25 292 LYS A C 1
ATOM 2335 O O . LYS A 1 292 ? 2.630 4.597 -55.488 1.00 94.25 292 LYS A O 1
ATOM 2340 N N . TRP A 1 293 ? 3.302 6.726 -55.274 1.00 95.00 293 TRP A N 1
ATOM 2341 C CA . TRP A 1 293 ? 3.192 6.786 -53.814 1.00 95.00 293 TRP A CA 1
ATOM 2342 C C . TRP A 1 293 ? 1.811 6.363 -53.297 1.00 95.00 293 TRP A C 1
ATOM 2344 O O . TRP A 1 293 ? 1.700 5.641 -52.310 1.00 95.00 293 TRP A O 1
ATOM 2354 N N . GLU A 1 294 ? 0.745 6.754 -53.990 1.00 94.75 294 GLU A N 1
ATOM 2355 C CA . GLU A 1 294 ? -0.630 6.409 -53.624 1.00 94.75 294 GLU A CA 1
ATOM 2356 C C . GLU A 1 294 ? -0.870 4.891 -53.675 1.00 94.75 294 GLU A C 1
ATOM 2358 O O . GLU A 1 294 ? -1.620 4.356 -52.857 1.00 94.75 294 GLU A O 1
ATOM 2363 N N . THR A 1 295 ? -0.196 4.179 -54.585 1.00 93.69 295 THR A N 1
ATOM 2364 C CA . THR A 1 295 ? -0.239 2.712 -54.663 1.00 93.69 295 THR A CA 1
ATOM 2365 C C . THR A 1 295 ? 0.428 2.075 -53.445 1.00 93.69 295 THR A C 1
ATOM 2367 O O . THR A 1 295 ? -0.132 1.145 -52.866 1.00 93.69 295 THR A O 1
ATOM 2370 N N . LEU A 1 296 ? 1.567 2.616 -52.993 1.00 93.75 296 LEU A N 1
ATOM 2371 C CA . LEU A 1 296 ? 2.225 2.179 -51.757 1.00 93.75 296 LEU A CA 1
ATOM 2372 C C . LEU A 1 296 ? 1.316 2.385 -50.534 1.00 93.75 296 LEU A C 1
ATOM 2374 O O . LEU A 1 296 ? 1.174 1.481 -49.713 1.00 93.75 296 LEU A O 1
ATOM 2378 N N . VAL A 1 297 ? 0.678 3.555 -50.417 1.00 95.25 297 VAL A N 1
ATOM 2379 C CA . VAL A 1 297 ? -0.238 3.862 -49.304 1.00 95.25 297 VAL A CA 1
ATOM 2380 C C . VAL A 1 297 ? -1.410 2.879 -49.278 1.00 95.25 297 VAL A C 1
ATOM 2382 O O . VAL A 1 297 ? -1.707 2.316 -48.226 1.00 95.25 297 VAL A O 1
ATOM 2385 N N . LYS A 1 298 ? -2.036 2.611 -50.433 1.00 94.25 298 LYS A N 1
ATOM 2386 C CA . LYS A 1 298 ? -3.118 1.617 -50.549 1.00 94.25 29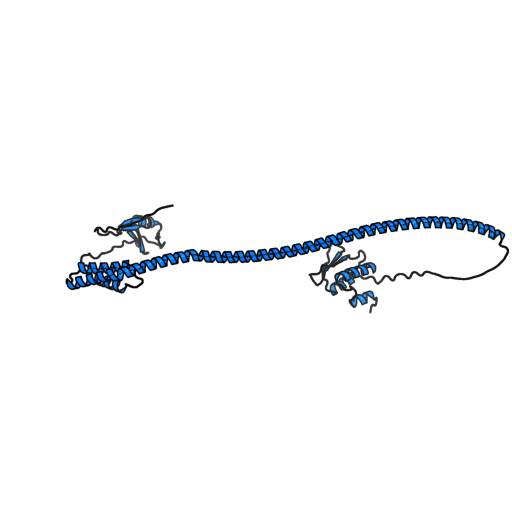8 LYS A CA 1
ATOM 2387 C C . LYS A 1 298 ? -2.660 0.218 -50.133 1.00 94.25 298 LYS A C 1
ATOM 2389 O O . LYS A 1 298 ? -3.379 -0.454 -49.396 1.00 94.25 298 LYS A O 1
ATOM 2394 N N . ALA A 1 299 ? -1.464 -0.199 -50.553 1.00 92.25 299 ALA A N 1
ATOM 2395 C CA . ALA A 1 299 ? -0.898 -1.489 -50.168 1.00 92.25 299 ALA A CA 1
ATOM 2396 C C . ALA A 1 299 ? -0.685 -1.594 -48.645 1.00 92.25 299 ALA A C 1
ATOM 2398 O O . ALA A 1 299 ? -1.043 -2.606 -48.047 1.00 92.25 299 ALA A O 1
ATOM 2399 N N . MET A 1 300 ? -0.176 -0.537 -48.002 1.00 94.00 300 MET A N 1
ATOM 2400 C CA . MET A 1 300 ? 0.017 -0.488 -46.545 1.00 94.00 300 MET A CA 1
ATOM 2401 C C . MET A 1 300 ? -1.314 -0.553 -45.782 1.00 94.00 300 MET A C 1
ATOM 2403 O O . MET A 1 300 ? -1.441 -1.339 -44.844 1.00 94.00 300 MET A O 1
ATOM 2407 N N . VAL A 1 301 ? -2.325 0.211 -46.213 1.00 95.25 301 VAL A N 1
ATOM 2408 C CA . VAL A 1 301 ? -3.669 0.182 -45.607 1.00 95.25 301 VAL A CA 1
ATOM 2409 C C . VAL A 1 301 ? -4.297 -1.202 -45.727 1.00 95.25 301 VAL A C 1
ATOM 2411 O O . VAL A 1 301 ? -4.855 -1.720 -44.762 1.00 95.25 301 VAL A O 1
ATOM 2414 N N . LYS A 1 302 ? -4.145 -1.855 -46.883 1.00 91.06 302 LYS A N 1
ATOM 2415 C CA . LYS A 1 302 ? -4.661 -3.211 -47.100 1.00 91.06 302 LYS A CA 1
ATOM 2416 C C . LYS A 1 302 ? -3.997 -4.258 -46.196 1.00 91.06 302 LYS A C 1
ATOM 2418 O O . LYS A 1 302 ? -4.642 -5.229 -45.819 1.00 91.06 302 LYS A O 1
ATOM 2423 N N . GLN A 1 303 ? -2.741 -4.042 -45.805 1.00 90.19 303 GLN A N 1
ATOM 2424 C CA . GLN A 1 303 ? -2.034 -4.876 -44.823 1.00 90.19 303 GLN A CA 1
ATOM 2425 C C . GLN A 1 303 ? -2.442 -4.579 -43.364 1.00 90.19 303 GLN A C 1
ATOM 2427 O O . GLN A 1 303 ? -1.863 -5.147 -42.439 1.00 90.19 303 GLN A O 1
ATOM 2432 N N . GLY A 1 304 ? -3.428 -3.703 -43.145 1.00 94.12 304 GLY A N 1
ATOM 2433 C CA . GLY A 1 304 ? -3.972 -3.369 -41.829 1.00 94.12 304 GLY A CA 1
ATOM 2434 C C . GLY A 1 304 ? -3.285 -2.194 -41.135 1.00 94.12 304 GLY A C 1
ATOM 2435 O O . GLY A 1 304 ? -3.524 -1.990 -39.949 1.00 94.12 304 GLY A O 1
ATOM 2436 N N . PHE A 1 305 ? -2.432 -1.434 -41.831 1.00 95.94 305 PHE A N 1
ATOM 2437 C CA . PHE A 1 305 ? -1.846 -0.221 -41.259 1.00 95.94 305 PHE A CA 1
ATOM 2438 C C . PHE A 1 305 ? -2.813 0.960 -41.332 1.00 95.94 305 PHE A C 1
ATOM 2440 O O . PHE A 1 305 ? -3.463 1.191 -42.353 1.00 95.94 305 PHE A O 1
ATOM 2447 N N . THR A 1 306 ? -2.829 1.774 -40.285 1.00 97.38 306 THR A N 1
ATOM 2448 C CA . THR A 1 306 ? -3.515 3.069 -40.271 1.00 97.38 306 THR A CA 1
ATOM 2449 C C . THR A 1 306 ? -2.544 4.155 -40.726 1.00 97.38 306 THR A C 1
ATOM 2451 O O . THR A 1 306 ? -1.368 4.126 -40.367 1.00 97.38 306 THR A O 1
ATOM 2454 N N . VAL A 1 307 ? -3.002 5.109 -41.539 1.00 97.25 307 VAL A N 1
ATOM 2455 C CA . VAL A 1 307 ? -2.141 6.161 -42.101 1.00 97.25 307 VAL A CA 1
ATOM 2456 C C . VAL A 1 307 ? -2.461 7.495 -41.448 1.00 97.25 307 VAL A C 1
ATOM 2458 O O . VAL A 1 307 ? -3.578 7.989 -41.575 1.00 97.25 307 VAL A O 1
ATOM 2461 N N . GLU A 1 308 ? -1.467 8.107 -40.810 1.00 94.56 308 GLU A N 1
ATOM 2462 C CA . GLU A 1 308 ? -1.567 9.475 -40.304 1.00 94.56 308 GLU A CA 1
ATOM 2463 C C . GLU A 1 308 ? -0.984 10.446 -41.340 1.00 94.56 308 GLU A C 1
ATOM 2465 O O . GLU A 1 308 ? 0.230 10.510 -41.576 1.00 94.56 308 GLU A O 1
ATOM 2470 N N . HIS A 1 309 ? -1.860 11.218 -41.987 1.00 88.38 309 HIS A N 1
ATOM 2471 C CA . HIS A 1 309 ? -1.457 12.320 -42.855 1.00 88.38 309 HIS A CA 1
ATOM 2472 C C . HIS A 1 309 ? -1.126 13.550 -42.007 1.00 88.38 309 HIS A C 1
ATOM 2474 O O . HIS A 1 309 ? -1.973 14.406 -41.769 1.00 88.38 309 HIS A O 1
ATOM 2480 N N . ASN A 1 310 ? 0.124 13.655 -41.554 1.00 80.06 310 ASN A N 1
ATOM 2481 C CA . ASN A 1 310 ? 0.597 14.886 -40.928 1.00 80.06 310 ASN A CA 1
ATOM 2482 C C . ASN A 1 310 ? 0.662 16.010 -41.973 1.00 80.06 310 ASN A C 1
ATOM 2484 O O . ASN A 1 310 ? 1.454 15.957 -42.912 1.00 80.06 310 ASN A O 1
ATOM 2488 N N . HIS A 1 311 ? -0.154 17.049 -41.788 1.00 63.50 311 HIS A N 1
ATOM 2489 C CA . HIS A 1 311 ? -0.353 18.138 -42.752 1.00 63.50 311 HIS A CA 1
ATOM 2490 C C . HIS A 1 311 ? 0.867 19.058 -42.982 1.00 63.50 311 HIS A C 1
ATOM 2492 O O . HIS A 1 311 ? 0.804 19.926 -43.848 1.00 63.50 311 HIS A O 1
ATOM 2498 N N . SER A 1 312 ? 1.981 18.878 -42.260 1.00 69.25 312 SER A N 1
ATOM 2499 C CA . SER A 1 312 ? 3.120 19.817 -42.283 1.00 69.25 312 SER A CA 1
ATOM 2500 C C . SER A 1 312 ? 4.465 19.239 -42.739 1.00 69.25 312 SER A C 1
ATOM 2502 O O . SER A 1 312 ? 5.483 19.905 -42.576 1.00 69.25 312 SER A O 1
ATOM 2504 N N . GLY A 1 313 ? 4.529 18.047 -43.345 1.00 81.25 313 GLY A N 1
ATOM 2505 C CA . GLY A 1 313 ? 5.812 17.566 -43.867 1.00 81.25 313 GLY A CA 1
ATOM 2506 C C . GLY A 1 313 ? 5.736 16.439 -44.895 1.00 81.25 313 GLY A C 1
ATOM 2507 O O . GLY A 1 313 ? 4.719 15.758 -44.999 1.00 81.25 313 GLY A O 1
ATOM 2508 N N . PRO A 1 314 ? 6.836 16.181 -45.629 1.00 90.00 314 PRO A N 1
ATOM 2509 C CA . PRO A 1 314 ? 6.928 15.106 -46.620 1.00 90.00 314 PRO A CA 1
ATOM 2510 C C . PRO A 1 314 ? 7.006 13.712 -45.975 1.00 90.00 314 PRO A C 1
ATOM 2512 O O . PRO A 1 314 ? 7.420 12.761 -46.619 1.00 90.00 314 PRO A O 1
ATOM 2515 N N . SER A 1 315 ? 6.671 13.563 -44.696 1.00 93.12 315 SER A N 1
ATOM 2516 C CA . SER A 1 315 ? 6.862 12.340 -43.922 1.00 93.12 315 SER A CA 1
ATOM 2517 C C . SER A 1 315 ? 5.505 11.754 -43.556 1.00 93.12 315 SER A C 1
ATOM 2519 O O . SER A 1 315 ? 4.692 12.430 -42.930 1.00 93.12 315 SER A O 1
ATOM 2521 N N . VAL A 1 316 ? 5.253 10.507 -43.952 1.00 95.69 316 VAL A N 1
ATOM 2522 C CA . VAL A 1 316 ? 3.981 9.817 -43.713 1.00 95.69 316 VAL A CA 1
ATOM 2523 C C . VAL A 1 316 ? 4.215 8.653 -42.767 1.00 95.69 316 VAL A C 1
ATOM 2525 O O . VAL A 1 316 ? 5.078 7.802 -43.009 1.00 95.69 316 VAL A O 1
ATOM 2528 N N . ARG A 1 317 ? 3.448 8.640 -41.678 1.00 96.00 317 ARG A N 1
ATOM 2529 C CA . ARG A 1 317 ? 3.502 7.625 -40.630 1.00 96.00 317 ARG A CA 1
ATOM 2530 C C . ARG A 1 317 ? 2.429 6.566 -40.876 1.00 96.00 317 ARG A C 1
ATOM 2532 O O . ARG A 1 317 ? 1.289 6.891 -41.198 1.00 96.00 317 ARG A O 1
ATOM 2539 N N . PHE A 1 318 ? 2.823 5.311 -40.707 1.00 96.88 318 PHE A N 1
ATOM 2540 C CA . PHE A 1 318 ? 1.970 4.135 -40.777 1.00 96.88 318 PHE A CA 1
ATOM 2541 C C . PHE A 1 318 ? 1.995 3.438 -39.415 1.00 96.88 318 PHE A C 1
ATOM 2543 O O . PHE A 1 318 ? 3.051 2.981 -38.961 1.00 96.88 318 PHE A O 1
ATOM 2550 N N . ASP A 1 319 ? 0.843 3.362 -38.762 1.00 97.00 319 ASP A N 1
ATOM 2551 C CA . ASP A 1 319 ? 0.675 2.683 -37.483 1.00 97.00 319 ASP A CA 1
ATOM 2552 C C . ASP A 1 319 ? 0.227 1.231 -37.715 1.00 97.00 319 ASP A C 1
ATOM 2554 O O . ASP A 1 319 ? -0.690 0.992 -38.502 1.00 97.00 319 ASP A O 1
ATOM 2558 N N . PRO A 1 320 ? 0.897 0.242 -37.100 1.00 96.44 320 PRO A N 1
ATOM 2559 C CA . PRO A 1 320 ? 0.548 -1.168 -37.251 1.00 96.44 320 PRO A CA 1
ATOM 2560 C C . PRO A 1 320 ? -0.816 -1.485 -36.608 1.00 96.44 320 PRO A C 1
ATOM 2562 O O . PRO A 1 320 ? -1.217 -0.808 -35.663 1.00 96.44 320 PRO A O 1
ATOM 2565 N N . PRO A 1 321 ? -1.490 -2.573 -37.029 1.00 94.31 321 PRO A N 1
ATOM 2566 C CA . PRO A 1 321 ? -2.742 -3.013 -36.400 1.00 94.31 321 PRO A CA 1
ATOM 2567 C C . PRO A 1 321 ? -2.551 -3.472 -34.944 1.00 94.31 321 PRO A C 1
ATOM 2569 O O . PRO A 1 321 ? -3.494 -3.484 -34.159 1.00 94.31 321 PRO A O 1
ATOM 2572 N N . ASP A 1 322 ? -1.327 -3.867 -34.584 1.00 94.00 322 ASP A N 1
ATOM 2573 C CA . ASP A 1 322 ? -0.939 -4.237 -33.226 1.00 94.00 322 ASP A CA 1
ATOM 2574 C C . ASP A 1 322 ? -0.361 -3.008 -32.498 1.00 94.00 322 ASP A C 1
ATOM 2576 O O . ASP A 1 322 ? 0.756 -2.589 -32.827 1.00 94.00 322 ASP A O 1
ATOM 2580 N N . PRO A 1 323 ? -1.057 -2.453 -31.487 1.00 92.19 323 PRO A N 1
ATOM 2581 C CA . PRO A 1 323 ? -0.638 -1.227 -30.807 1.00 92.19 323 PRO A CA 1
ATOM 2582 C C . PRO A 1 323 ? 0.655 -1.392 -29.996 1.00 92.19 323 PRO A C 1
ATOM 2584 O O . PRO A 1 323 ? 1.235 -0.402 -29.555 1.00 92.19 323 PRO A O 1
ATOM 2587 N N . THR A 1 324 ? 1.132 -2.623 -29.782 1.00 93.38 324 THR A N 1
ATOM 2588 C CA . THR A 1 324 ? 2.405 -2.870 -29.089 1.00 93.38 324 THR A CA 1
ATOM 2589 C C . THR A 1 324 ? 3.622 -2.618 -29.982 1.00 93.38 324 THR A C 1
ATOM 2591 O O . THR A 1 324 ? 4.743 -2.463 -29.485 1.00 93.38 324 THR A O 1
ATOM 2594 N N . LYS A 1 325 ? 3.424 -2.546 -31.304 1.00 93.75 325 LYS A N 1
ATOM 2595 C CA . LYS A 1 325 ? 4.489 -2.315 -32.280 1.00 93.75 325 LYS A CA 1
ATOM 2596 C C . LYS A 1 325 ? 4.634 -0.820 -32.582 1.00 93.75 325 LYS A C 1
ATOM 2598 O O . LYS A 1 325 ? 3.667 -0.074 -32.671 1.00 93.75 325 LYS A O 1
ATOM 2603 N N . ARG A 1 326 ? 5.880 -0.361 -32.744 1.00 95.81 326 ARG A N 1
ATOM 2604 C CA . ARG A 1 326 ? 6.202 1.055 -33.028 1.00 95.81 326 ARG A CA 1
ATOM 2605 C C . ARG A 1 326 ? 5.748 1.447 -34.428 1.00 95.81 326 ARG A C 1
ATOM 2607 O O . ARG A 1 326 ? 5.826 0.614 -35.305 1.00 95.81 326 ARG A O 1
ATOM 2614 N N . SER A 1 327 ? 5.375 2.685 -34.699 1.00 96.81 327 SER A N 1
ATOM 2615 C CA . SER A 1 327 ? 5.027 3.103 -36.063 1.00 96.81 327 SER A CA 1
ATOM 2616 C C . SER A 1 327 ? 6.210 3.065 -37.044 1.00 96.81 327 SER A C 1
ATOM 2618 O O . SER A 1 327 ? 7.376 3.135 -36.641 1.00 96.81 327 SER A O 1
ATOM 2620 N N . ILE A 1 328 ? 5.918 2.953 -38.345 1.00 96.38 328 ILE A N 1
ATOM 2621 C CA . ILE A 1 328 ? 6.911 3.058 -39.423 1.00 96.38 328 ILE A CA 1
ATOM 2622 C C . ILE A 1 328 ? 6.636 4.301 -40.267 1.00 96.38 328 ILE A C 1
ATOM 2624 O O . ILE A 1 328 ? 5.509 4.559 -40.672 1.00 96.38 328 ILE A O 1
ATOM 2628 N N . THR A 1 329 ? 7.681 5.072 -40.554 1.00 96.25 329 THR A N 1
ATOM 2629 C CA . THR A 1 329 ? 7.557 6.335 -41.292 1.00 96.25 329 THR A CA 1
ATOM 2630 C C . THR A 1 329 ? 8.354 6.282 -42.588 1.00 96.25 329 THR A C 1
ATOM 2632 O O . THR A 1 329 ? 9.517 5.858 -42.588 1.00 96.25 329 THR A O 1
ATOM 2635 N N . PHE A 1 330 ? 7.749 6.734 -43.683 1.00 96.12 330 PHE A N 1
ATOM 2636 C CA . PHE A 1 330 ? 8.384 6.856 -44.994 1.00 96.12 330 PHE A CA 1
ATOM 2637 C C . PHE A 1 330 ? 8.312 8.300 -45.485 1.00 96.12 330 PHE A C 1
ATOM 2639 O O . PHE A 1 330 ? 7.326 8.998 -45.253 1.00 96.12 330 PHE A O 1
ATOM 2646 N N . GLN A 1 331 ? 9.359 8.744 -46.177 1.00 95.00 331 GLN A N 1
ATOM 2647 C CA . GLN A 1 331 ? 9.390 10.069 -46.784 1.00 95.00 331 GLN A CA 1
ATOM 2648 C C . GLN A 1 331 ? 8.768 9.996 -48.182 1.00 95.00 331 GLN A C 1
ATOM 2650 O O . GLN A 1 331 ? 9.250 9.257 -49.040 1.00 95.00 331 GLN A O 1
ATOM 2655 N N . LYS A 1 332 ? 7.689 10.748 -48.397 1.00 94.19 332 LYS A N 1
ATOM 2656 C CA . LYS A 1 332 ? 7.039 10.930 -49.691 1.00 94.19 332 LYS A CA 1
ATOM 2657 C C . LYS A 1 332 ? 8.019 11.618 -50.654 1.00 94.19 332 LYS A C 1
ATOM 2659 O O . LYS A 1 332 ? 8.537 12.685 -50.310 1.00 94.19 332 LYS A O 1
ATOM 2664 N N . PRO A 1 333 ? 8.273 11.042 -51.842 1.00 92.75 333 PRO A N 1
ATOM 2665 C CA . PRO A 1 333 ? 9.071 11.694 -52.874 1.00 92.75 333 PRO A CA 1
ATOM 2666 C C . PRO A 1 333 ? 8.452 13.039 -53.294 1.00 92.75 333 PRO A C 1
ATOM 2668 O O . PRO A 1 333 ? 7.229 13.175 -53.351 1.00 92.75 333 PRO A O 1
ATOM 2671 N N . HIS A 1 334 ? 9.301 14.037 -53.549 1.00 87.69 334 HIS A N 1
ATOM 2672 C CA . HIS A 1 334 ? 8.917 15.368 -54.027 1.00 87.69 334 HIS A CA 1
ATOM 2673 C C . HIS A 1 334 ? 9.951 15.843 -55.065 1.00 87.69 334 HIS A C 1
ATOM 2675 O O . HIS A 1 334 ? 11.145 15.642 -54.830 1.00 87.69 334 HIS A O 1
ATOM 2681 N N . PRO A 1 335 ? 9.557 16.502 -56.176 1.00 87.25 335 PRO A N 1
ATOM 2682 C CA . PRO A 1 335 ? 8.198 16.943 -56.533 1.00 87.25 335 PRO A CA 1
ATOM 2683 C C . PRO A 1 335 ? 7.311 15.867 -57.165 1.00 87.25 335 PRO A C 1
ATOM 2685 O O . PRO A 1 335 ? 6.092 15.958 -57.067 1.00 87.25 335 PRO A O 1
ATOM 2688 N N . ASP A 1 336 ? 7.904 14.848 -57.783 1.00 88.81 336 ASP A N 1
ATOM 2689 C CA . ASP A 1 336 ? 7.172 13.720 -58.357 1.00 88.81 336 ASP A CA 1
ATOM 2690 C C . ASP A 1 336 ? 6.801 12.731 -57.246 1.00 88.81 336 ASP A C 1
ATOM 2692 O O . ASP A 1 336 ? 7.656 12.355 -56.446 1.00 88.81 336 ASP A O 1
ATOM 2696 N N . THR A 1 337 ? 5.538 12.303 -57.187 1.00 93.19 337 THR A N 1
ATOM 2697 C CA . THR A 1 337 ? 5.060 11.305 -56.216 1.00 93.19 337 THR A CA 1
ATOM 2698 C C . THR A 1 337 ? 5.413 9.873 -56.623 1.00 93.19 337 THR A C 1
ATOM 2700 O O . THR A 1 337 ? 5.026 8.915 -55.953 1.00 93.19 337 THR A O 1
ATOM 2703 N N . THR A 1 338 ? 6.159 9.694 -57.709 1.00 95.19 338 THR A N 1
ATOM 2704 C CA . THR A 1 338 ? 6.632 8.396 -58.176 1.00 95.19 338 THR A CA 1
ATOM 2705 C C . THR A 1 338 ? 7.881 7.948 -57.407 1.00 95.19 338 THR A C 1
ATOM 2707 O O . THR A 1 338 ? 8.895 8.638 -57.329 1.00 95.19 338 THR A O 1
ATOM 2710 N N . ILE A 1 339 ? 7.827 6.746 -56.836 1.00 93.69 339 ILE A N 1
ATOM 2711 C CA . ILE A 1 339 ? 8.928 6.106 -56.117 1.00 93.69 339 ILE A CA 1
ATOM 2712 C C . ILE A 1 339 ? 9.846 5.427 -57.139 1.00 93.69 339 ILE A C 1
ATOM 2714 O O . ILE A 1 339 ? 9.451 4.475 -57.820 1.00 93.69 339 ILE A O 1
ATOM 2718 N N . ASN A 1 340 ? 11.091 5.899 -57.227 1.00 91.75 340 ASN A N 1
ATOM 2719 C CA . ASN A 1 340 ? 12.126 5.273 -58.051 1.00 91.75 340 ASN A CA 1
ATOM 2720 C C . ASN A 1 340 ? 12.430 3.838 -57.548 1.00 91.75 340 ASN A C 1
ATOM 2722 O O . ASN A 1 340 ? 12.450 3.617 -56.333 1.00 91.75 340 ASN A O 1
ATOM 2726 N N . PRO A 1 341 ? 12.730 2.871 -58.435 1.00 90.50 341 PRO A N 1
ATOM 2727 C CA . PRO A 1 341 ? 13.072 1.491 -58.071 1.00 90.50 341 PRO A CA 1
ATOM 2728 C C . PRO A 1 341 ? 14.117 1.327 -56.962 1.00 90.50 341 PRO A C 1
ATOM 2730 O O . PRO A 1 341 ? 14.036 0.381 -56.178 1.00 90.50 341 PRO A O 1
ATOM 2733 N N . ILE A 1 342 ? 15.100 2.228 -56.877 1.00 89.75 342 ILE A N 1
ATOM 2734 C CA . ILE A 1 342 ? 16.120 2.193 -55.820 1.00 89.75 342 ILE A CA 1
ATOM 2735 C C . ILE A 1 342 ? 15.472 2.466 -54.456 1.00 89.75 342 ILE A C 1
ATOM 2737 O O . ILE A 1 342 ? 15.610 1.662 -53.535 1.00 89.75 342 ILE A O 1
ATOM 2741 N N . LEU A 1 343 ? 14.687 3.541 -54.357 1.00 90.62 343 LEU A N 1
ATOM 2742 C CA . LEU A 1 343 ? 13.966 3.913 -53.138 1.00 90.62 343 LEU A CA 1
ATOM 2743 C C . LEU A 1 343 ? 12.912 2.859 -52.761 1.00 90.62 343 LEU A C 1
ATOM 2745 O O . LEU A 1 343 ? 12.706 2.561 -51.587 1.00 90.62 343 LEU A O 1
ATOM 2749 N N . LEU A 1 344 ? 12.298 2.222 -53.761 1.00 91.44 344 LEU A N 1
ATOM 2750 C CA . LEU A 1 344 ? 11.351 1.130 -53.557 1.00 91.44 344 LEU A CA 1
ATOM 2751 C C . LEU A 1 344 ? 12.016 -0.094 -52.896 1.00 91.44 344 LEU A C 1
ATOM 2753 O O . LEU A 1 344 ? 11.443 -0.695 -51.984 1.00 91.44 344 LEU A O 1
ATOM 2757 N N . LYS A 1 345 ? 13.254 -0.435 -53.293 1.00 90.31 345 LYS A N 1
ATOM 2758 C CA . LYS A 1 345 ? 14.053 -1.489 -52.637 1.00 90.31 345 LYS A CA 1
ATOM 2759 C C . LYS A 1 345 ? 14.397 -1.124 -51.194 1.00 90.31 345 LYS A C 1
ATOM 2761 O O . LYS A 1 345 ? 14.345 -1.991 -50.321 1.00 90.31 345 LYS A O 1
ATOM 2766 N N . GLU A 1 346 ? 14.715 0.141 -50.926 1.00 93.56 346 GLU A N 1
ATOM 2767 C CA . GLU A 1 346 ? 14.979 0.617 -49.564 1.00 93.56 346 GLU A CA 1
ATOM 2768 C C . GLU A 1 346 ? 13.735 0.541 -48.679 1.00 93.56 346 GLU A C 1
ATOM 2770 O O . GLU A 1 346 ? 13.812 0.066 -47.542 1.00 93.56 346 GLU A O 1
ATOM 2775 N N . PHE A 1 347 ? 12.574 0.930 -49.208 1.00 94.56 347 PHE A N 1
ATOM 2776 C CA . PHE A 1 347 ? 11.309 0.825 -48.488 1.00 94.56 347 PHE A CA 1
ATOM 2777 C C . PHE A 1 347 ? 10.967 -0.624 -48.170 1.00 94.56 347 PHE A C 1
ATOM 2779 O O . PHE A 1 347 ? 10.636 -0.923 -47.023 1.00 94.56 347 PHE A O 1
ATOM 2786 N N . ASN A 1 348 ? 11.138 -1.538 -49.130 1.00 91.88 348 ASN A N 1
ATOM 2787 C CA . ASN A 1 348 ? 10.911 -2.959 -48.885 1.00 91.88 348 ASN A CA 1
ATOM 2788 C C . ASN A 1 348 ? 11.886 -3.528 -47.850 1.00 91.88 348 ASN A C 1
ATOM 2790 O O . ASN A 1 348 ? 11.475 -4.253 -46.951 1.00 91.88 348 ASN A O 1
ATOM 2794 N N . LYS A 1 349 ? 13.170 -3.151 -47.900 1.00 93.25 349 LYS A N 1
ATOM 2795 C CA . LYS A 1 349 ? 14.158 -3.562 -46.890 1.00 93.25 349 LYS A CA 1
ATOM 2796 C C . LYS A 1 349 ? 13.769 -3.072 -45.491 1.00 93.25 349 LYS A C 1
ATOM 2798 O O . LYS A 1 349 ? 13.855 -3.835 -44.527 1.00 93.25 349 LYS A O 1
ATOM 2803 N N . LYS A 1 350 ? 13.322 -1.816 -45.374 1.00 94.56 350 LYS A N 1
ATOM 2804 C CA . LYS A 1 350 ? 12.862 -1.227 -44.107 1.00 94.56 350 LYS A CA 1
ATOM 2805 C C . LYS A 1 350 ? 11.598 -1.921 -43.596 1.00 94.56 350 LYS A C 1
ATOM 2807 O O . LYS A 1 350 ? 11.534 -2.260 -42.417 1.00 94.56 350 LYS A O 1
ATOM 2812 N N . PHE A 1 351 ? 10.638 -2.184 -44.480 1.00 93.19 351 PHE A N 1
ATOM 2813 C CA . PHE A 1 351 ? 9.399 -2.886 -44.155 1.00 93.19 351 PHE A CA 1
ATOM 2814 C C . PHE A 1 351 ? 9.656 -4.338 -43.736 1.00 93.19 351 PHE A C 1
ATOM 2816 O O . PHE A 1 351 ? 9.172 -4.764 -42.692 1.00 93.19 351 PHE A O 1
ATOM 2823 N N . ARG A 1 352 ? 10.506 -5.072 -44.463 1.00 92.06 352 ARG A N 1
ATOM 2824 C CA . ARG A 1 352 ? 10.896 -6.449 -44.131 1.00 92.06 352 ARG A CA 1
ATOM 2825 C C . ARG A 1 352 ? 11.568 -6.536 -42.767 1.00 92.06 352 ARG A C 1
ATOM 2827 O O . ARG A 1 352 ? 11.245 -7.424 -41.987 1.00 92.06 352 ARG A O 1
ATOM 2834 N N . LYS A 1 353 ? 12.451 -5.587 -42.435 1.00 92.50 353 LYS A N 1
ATOM 2835 C CA . LYS A 1 353 ? 13.067 -5.511 -41.099 1.00 92.50 353 LYS A CA 1
ATOM 2836 C C . LYS A 1 353 ? 12.034 -5.264 -39.993 1.00 92.50 353 LYS A C 1
ATOM 2838 O O . LYS A 1 353 ? 12.228 -5.718 -38.872 1.00 92.50 353 LYS A O 1
ATOM 2843 N N . TYR A 1 354 ? 10.965 -4.537 -40.303 1.00 92.81 354 TYR A N 1
ATOM 2844 C CA . TYR A 1 354 ? 9.943 -4.143 -39.343 1.00 92.81 354 TYR A CA 1
ATOM 2845 C C . TYR A 1 354 ? 8.851 -5.219 -39.144 1.00 92.81 354 TYR A C 1
ATOM 2847 O O . TYR A 1 354 ? 8.502 -5.542 -38.011 1.00 92.81 354 TYR A O 1
ATOM 2855 N N . CYS A 1 355 ? 8.345 -5.815 -40.227 1.00 87.69 355 CYS A N 1
ATOM 2856 C CA . CYS A 1 355 ? 7.250 -6.795 -40.208 1.00 87.69 355 CYS A CA 1
ATOM 2857 C C . CYS A 1 355 ? 7.688 -8.259 -40.357 1.00 87.69 355 CYS A C 1
ATOM 2859 O O . CYS A 1 355 ? 6.867 -9.148 -40.142 1.00 87.69 355 CYS A O 1
ATOM 2861 N N . GLY A 1 356 ? 8.926 -8.528 -40.781 1.00 88.94 356 GLY A N 1
ATOM 2862 C CA . GLY A 1 356 ? 9.385 -9.876 -41.138 1.00 88.94 356 GLY A CA 1
ATOM 2863 C C . GLY A 1 356 ? 8.768 -10.435 -42.429 1.00 88.94 356 GLY A C 1
ATOM 2864 O O . GLY A 1 356 ? 8.893 -11.627 -42.688 1.00 88.94 356 GLY A O 1
ATOM 2865 N N . ARG A 1 357 ? 8.086 -9.603 -43.227 1.00 85.62 357 ARG A N 1
ATOM 2866 C CA . ARG A 1 357 ? 7.419 -9.975 -44.489 1.00 85.62 357 ARG A CA 1
ATOM 2867 C C . ARG A 1 357 ? 7.813 -9.021 -45.606 1.00 85.62 357 ARG A C 1
ATOM 2869 O O . ARG A 1 357 ? 8.152 -7.871 -45.327 1.00 85.62 357 ARG A O 1
ATOM 2876 N N . ASP A 1 358 ? 7.740 -9.480 -46.850 1.00 85.19 358 ASP A N 1
ATOM 2877 C CA . ASP A 1 358 ? 7.926 -8.603 -47.999 1.00 85.19 358 ASP A CA 1
ATOM 2878 C C . ASP A 1 358 ? 6.682 -7.762 -48.271 1.00 85.19 358 ASP A C 1
ATOM 2880 O O . ASP A 1 358 ? 5.549 -8.243 -48.250 1.00 85.19 358 ASP A O 1
ATOM 2884 N N . LEU A 1 359 ? 6.909 -6.479 -48.551 1.00 81.06 359 LEU A N 1
ATOM 2885 C CA . LEU A 1 359 ? 5.854 -5.515 -48.858 1.00 81.06 359 LEU A CA 1
ATOM 2886 C C . LEU A 1 359 ? 5.075 -5.905 -50.127 1.00 81.06 359 LEU A C 1
ATOM 2888 O O . LEU A 1 359 ? 3.908 -5.549 -50.274 1.00 81.06 359 LEU A O 1
ATOM 2892 N N . PHE A 1 360 ? 5.721 -6.654 -51.026 1.00 77.56 360 PHE A N 1
ATOM 2893 C CA . PHE A 1 360 ? 5.210 -7.009 -52.351 1.00 77.56 360 PHE A CA 1
ATOM 2894 C C . PHE A 1 360 ? 4.727 -8.457 -52.486 1.00 77.56 360 PHE A C 1
ATOM 2896 O O . PHE A 1 360 ? 4.395 -8.883 -53.590 1.00 77.56 360 PHE A O 1
ATOM 2903 N N . ASP A 1 361 ? 4.658 -9.216 -51.392 1.00 75.38 361 ASP A N 1
ATOM 2904 C CA . ASP A 1 361 ? 4.175 -10.601 -51.455 1.00 75.38 361 ASP A CA 1
ATOM 2905 C C . ASP A 1 361 ? 2.662 -10.702 -51.694 1.00 75.38 361 ASP A C 1
ATOM 2907 O O . ASP A 1 361 ? 2.183 -11.762 -52.112 1.00 75.38 361 ASP A O 1
ATOM 2911 N N . SER A 1 362 ? 1.910 -9.612 -51.487 1.00 68.06 362 SER A N 1
ATOM 2912 C CA . SER A 1 362 ? 0.486 -9.552 -51.819 1.00 68.06 362 SER A CA 1
ATOM 2913 C C . SER A 1 362 ? 0.271 -9.671 -53.334 1.00 68.06 362 SER A C 1
ATOM 2915 O O . SER A 1 362 ? 0.968 -9.049 -54.135 1.00 68.06 362 SER A O 1
ATOM 2917 N N . VAL A 1 363 ? -0.708 -10.491 -53.728 1.00 60.78 363 VAL A N 1
ATOM 2918 C CA . VAL A 1 363 ? -1.001 -10.848 -55.131 1.00 60.78 363 VAL A CA 1
ATOM 2919 C C . VAL A 1 363 ? -1.184 -9.607 -56.025 1.00 60.78 363 VAL A C 1
ATOM 2921 O O . VAL A 1 363 ? -0.641 -9.567 -57.122 1.00 60.78 363 VAL A O 1
ATOM 2924 N N . GLU A 1 364 ? -1.802 -8.538 -55.518 1.00 59.22 364 GLU A N 1
ATOM 2925 C CA . GLU A 1 364 ? -1.996 -7.269 -56.248 1.00 59.22 364 GLU A CA 1
ATOM 2926 C C . GLU A 1 364 ? -0.716 -6.431 -56.424 1.00 59.22 364 GLU A C 1
ATOM 2928 O O . GLU A 1 364 ? -0.556 -5.741 -57.428 1.00 59.22 364 GLU A O 1
ATOM 2933 N N . CYS A 1 365 ? 0.236 -6.480 -55.482 1.00 59.28 365 CYS A N 1
ATOM 2934 C CA . CYS A 1 365 ? 1.526 -5.802 -55.666 1.00 59.28 365 CYS A CA 1
ATOM 2935 C C . CYS A 1 365 ? 2.342 -6.470 -56.780 1.00 59.28 365 CYS A C 1
ATOM 2937 O O . CYS A 1 365 ? 3.091 -5.797 -57.490 1.00 59.28 365 CYS A O 1
ATOM 2939 N N . ARG A 1 366 ? 2.171 -7.786 -56.956 1.00 65.19 366 ARG A N 1
ATOM 2940 C CA . ARG A 1 366 ? 2.760 -8.545 -58.063 1.00 65.19 366 ARG A CA 1
ATOM 2941 C C . ARG A 1 366 ? 2.167 -8.154 -59.415 1.00 65.19 366 ARG A C 1
ATOM 2943 O O . ARG A 1 366 ? 2.920 -8.067 -60.380 1.00 65.19 366 ARG A O 1
ATOM 2950 N N . GLU A 1 367 ? 0.875 -7.852 -59.493 1.00 61.00 367 GLU A N 1
ATOM 2951 C CA . GLU A 1 367 ? 0.235 -7.355 -60.724 1.00 61.00 367 GLU A CA 1
ATOM 2952 C C . GLU A 1 367 ? 0.788 -5.980 -61.130 1.00 61.00 367 GLU A C 1
ATOM 2954 O O . GLU A 1 367 ? 1.187 -5.782 -62.275 1.00 61.00 367 GLU A O 1
ATOM 2959 N N . VAL A 1 368 ? 0.958 -5.064 -60.171 1.00 59.53 368 VAL A N 1
ATOM 2960 C CA . VAL A 1 368 ? 1.546 -3.737 -60.438 1.00 59.53 368 VAL A CA 1
ATOM 2961 C C . VAL A 1 368 ? 3.026 -3.826 -60.844 1.00 59.53 368 VAL A C 1
ATOM 2963 O O . VAL A 1 368 ? 3.476 -3.067 -61.701 1.00 59.53 368 VAL A O 1
ATOM 2966 N N . LEU A 1 369 ? 3.800 -4.741 -60.249 1.00 59.47 369 LEU A N 1
ATOM 2967 C CA . LEU A 1 369 ? 5.234 -4.899 -60.537 1.00 59.47 369 LEU A CA 1
ATOM 2968 C C . LEU A 1 369 ? 5.541 -5.785 -61.752 1.00 59.47 369 LEU A C 1
ATOM 2970 O O . LEU A 1 369 ? 6.645 -5.707 -62.285 1.00 59.47 369 LEU A O 1
ATOM 2974 N N . SER A 1 370 ? 4.609 -6.627 -62.197 1.00 60.34 370 SER A N 1
ATOM 2975 C CA . SER A 1 370 ? 4.800 -7.460 -63.394 1.00 60.34 370 SER A CA 1
ATOM 2976 C C . SER A 1 370 ? 4.498 -6.714 -64.696 1.00 60.34 370 SER A C 1
ATOM 2978 O O . SER A 1 370 ? 4.828 -7.220 -65.764 1.00 60.34 370 SER A O 1
ATOM 2980 N N . GLY A 1 371 ? 3.915 -5.509 -64.628 1.00 49.97 371 GLY A N 1
ATOM 2981 C CA . GLY A 1 371 ? 3.565 -4.717 -65.813 1.00 49.97 371 GLY A CA 1
ATOM 2982 C C . GLY A 1 371 ? 2.482 -5.360 -66.687 1.00 49.97 371 GLY A C 1
ATOM 2983 O O . GLY A 1 371 ? 2.243 -4.895 -67.799 1.00 49.97 371 GLY A O 1
ATOM 2984 N N . VAL A 1 372 ? 1.829 -6.418 -66.199 1.00 46.72 372 VAL A N 1
ATOM 2985 C CA . VAL A 1 372 ? 0.742 -7.111 -66.890 1.00 46.72 372 VAL A CA 1
ATOM 2986 C C . VAL A 1 372 ? -0.558 -6.400 -66.523 1.00 46.72 372 VAL A C 1
ATOM 2988 O O . VAL A 1 372 ? -1.196 -6.720 -65.524 1.00 46.72 372 VAL A O 1
ATOM 2991 N N . HIS A 1 373 ? -0.933 -5.392 -67.310 1.00 40.00 373 HIS A N 1
ATOM 2992 C CA . HIS A 1 373 ? -2.324 -4.946 -67.340 1.00 40.00 373 HIS A CA 1
ATOM 2993 C C . HIS A 1 373 ? -3.140 -6.004 -68.089 1.00 40.00 373 HIS A C 1
ATOM 2995 O O . HIS A 1 373 ? -2.928 -6.203 -69.285 1.00 40.00 373 HIS A O 1
ATOM 3001 N N . LEU A 1 374 ? -4.028 -6.693 -67.369 1.00 35.41 374 LEU A N 1
ATOM 3002 C CA . LEU A 1 374 ? -5.207 -7.335 -67.953 1.00 35.41 374 LEU A CA 1
ATOM 3003 C C . LEU A 1 374 ? -6.301 -6.292 -68.177 1.00 35.41 374 LEU A C 1
ATOM 3005 O O . LEU A 1 374 ? -6.460 -5.421 -67.286 1.00 35.41 374 LEU A O 1
#

pLDDT: mean 84.43, std 19.38, range [27.44, 98.81]

Foldseek 3Di:
DDDDDDDDDDDDDDDDCQDWDQFPPPRDTDGLQQWKAAPVGDIGGVVVVVVCQVVQADPVPRHGGDPVRIGGDDDDDPDDPDPPLVVLVVVLVVLVVPDDLPDALVSLVVSLVSLLVNLVPDPDPPVVSVVSPVVSVCSVVPVNVVNVVSVVVVVVVVVVVVVVVVCVVVVVVVVVVVVVVVVVVVVVVVVVVVVVVVVVVVVVVVVVVVVVVVVVVVVVVVVVVVVVVVVVVVVVVVVVVVVVVVVVVVVVVVVVVVVVVVVVVPDDDDDDDDDDDDDPDPDPDPFFDWDALVVLVVLLVVQVWDWDDDPPFQKIWTHHNDNVADIDIDGQDPPGSIHGSVNVVVVQVSVCVRPVDGSQPPPVSCCSRVVDDD